Protein AF-A0A2D6CXN0-F1 (afdb_monomer_lite)

Radius of gyration: 30.14 Å; chains: 1; bounding box: 85×45×76 Å

Secondary structure (DSSP, 8-state):
----HHHHHHHHHHHHHHHHHHHHHHH-HHHHHHHHHHHHHHHHHH-S-HHHHHHHHHHHHHHHHHHHHHHHHHSTT--HHHHHHHHHHHHHHHHHHH-TTT-HHHHHHHHHHHHHHHHHHHHHHHHHHHHHH-TTSSEEHHHHHHHTT--HHHHHHHHHHHHHTTSEEEETTEEEE-HHHHHHHHHHHHHHHHHHHHHHHTS---HHHHHHHHHHHTTT--HHHHHHHHHHTTS-SB-TTSPBPTT-----------

Sequence (258 aa):
MGIPVRFFHYLLMALLTVATVISIQAVGVVLVSAMLIIPAAAAYLLTDRLPLMIALSALFGVLSGVLGAFVSFLGPSLPTGPFMVVAGATLFTAAYVFSPRYGVLVRFVRRVRKRRRVAIENILKSIYHALERAESGAARIDDIADARAETPDVVRRHLRPALRRGFVTVEGEAVRLTDTGETRAERVVRNHRLWELYLTKEAEIASDHVHEDAEEIEHVLGEDIVRQLERQLDYPDTDPHGRRIPGVQTSSAGEGSA

Structure (mmCIF, N/CA/C/O backbone):
data_AF-A0A2D6CXN0-F1
#
_entry.id   AF-A0A2D6CXN0-F1
#
loop_
_atom_site.group_PDB
_atom_site.id
_atom_site.type_symbol
_atom_site.label_atom_id
_atom_site.label_alt_id
_atom_site.label_comp_id
_atom_site.label_asym_id
_atom_site.label_entity_id
_atom_site.label_seq_id
_atom_site.pdbx_PDB_ins_code
_atom_site.Cartn_x
_atom_site.Cartn_y
_atom_site.Cartn_z
_atom_site.occupancy
_atom_site.B_iso_or_equiv
_atom_site.auth_seq_id
_atom_site.auth_comp_id
_atom_site.auth_asym_id
_atom_site.auth_atom_id
_atom_site.pdbx_PDB_model_num
ATOM 1 N N . MET A 1 1 ? -2.205 23.516 -35.110 1.00 47.25 1 MET A N 1
ATOM 2 C CA . MET A 1 1 ? -1.262 23.130 -36.182 1.00 47.25 1 MET A CA 1
ATOM 3 C C . MET A 1 1 ? -1.010 21.634 -36.084 1.00 47.25 1 MET A C 1
ATOM 5 O O . MET A 1 1 ? -0.406 21.195 -35.114 1.00 47.25 1 MET A O 1
ATOM 9 N N . GLY A 1 2 ? -1.570 20.850 -37.009 1.00 73.12 2 GLY A N 1
ATOM 10 C CA . GLY A 1 2 ? -1.426 19.394 -37.030 1.00 73.12 2 GLY A CA 1
ATOM 11 C C . GLY A 1 2 ? -0.065 19.004 -37.591 1.00 73.12 2 GLY A C 1
ATOM 12 O O . GLY A 1 2 ? 0.220 19.248 -38.758 1.00 73.12 2 GLY A O 1
ATOM 13 N N . ILE A 1 3 ? 0.789 18.433 -36.750 1.00 81.94 3 ILE A N 1
ATOM 14 C CA . ILE A 1 3 ? 2.083 17.895 -37.168 1.00 81.94 3 ILE A CA 1
ATOM 15 C C . ILE A 1 3 ? 1.808 16.670 -38.067 1.00 81.94 3 ILE A C 1
ATOM 17 O O . ILE A 1 3 ? 0.978 15.840 -37.684 1.00 81.94 3 ILE A O 1
ATOM 21 N N . PRO A 1 4 ? 2.448 16.515 -39.244 1.00 86.19 4 PRO A N 1
ATOM 22 C CA . PRO A 1 4 ? 2.216 15.378 -40.138 1.00 86.19 4 PRO A CA 1
ATOM 23 C C . PRO A 1 4 ? 2.769 14.074 -39.539 1.00 86.19 4 PRO A C 1
ATOM 25 O O . PRO A 1 4 ? 3.873 13.636 -39.856 1.00 86.19 4 PRO A O 1
ATOM 28 N N . VAL A 1 5 ? 1.985 13.432 -38.667 1.00 89.56 5 VAL A N 1
ATOM 29 C CA . VAL A 1 5 ? 2.382 12.256 -37.866 1.00 89.56 5 VAL A CA 1
ATOM 30 C C . VAL A 1 5 ? 2.955 11.127 -38.726 1.00 89.56 5 VAL A C 1
ATOM 32 O O . VAL A 1 5 ? 3.955 10.519 -38.353 1.00 89.56 5 VAL A O 1
ATOM 35 N N . ARG A 1 6 ? 2.371 10.878 -39.907 1.00 90.75 6 ARG A N 1
ATOM 36 C CA . ARG A 1 6 ? 2.839 9.831 -40.832 1.00 90.75 6 ARG A CA 1
ATOM 37 C C . ARG A 1 6 ? 4.275 10.065 -41.299 1.00 90.75 6 ARG A C 1
ATOM 39 O O . ARG A 1 6 ? 5.052 9.119 -41.345 1.00 90.75 6 ARG A O 1
ATOM 46 N N . PHE A 1 7 ? 4.637 11.312 -41.600 1.00 92.62 7 PHE A N 1
ATOM 47 C CA . PHE A 1 7 ? 5.994 11.653 -42.025 1.00 92.62 7 PHE A CA 1
ATOM 48 C C . PHE A 1 7 ? 7.003 11.386 -40.904 1.00 92.62 7 PHE A C 1
ATOM 50 O O . PHE A 1 7 ? 7.983 10.679 -41.121 1.00 92.62 7 PHE A O 1
ATOM 57 N N . PHE A 1 8 ? 6.728 11.874 -39.689 1.00 92.38 8 PHE A N 1
ATOM 58 C CA . PHE A 1 8 ? 7.611 11.653 -38.540 1.00 92.38 8 PHE A CA 1
ATOM 59 C C . PHE A 1 8 ? 7.730 10.178 -38.165 1.00 92.38 8 PHE A C 1
ATOM 61 O O . PHE A 1 8 ? 8.819 9.734 -37.822 1.00 92.38 8 PHE A O 1
ATOM 68 N N . HIS A 1 9 ? 6.648 9.406 -38.268 1.00 90.56 9 HIS A N 1
ATOM 69 C CA . HIS A 1 9 ? 6.685 7.971 -38.011 1.00 90.56 9 HIS A CA 1
ATOM 70 C C . HIS A 1 9 ? 7.666 7.253 -38.949 1.00 90.56 9 HIS A C 1
ATOM 72 O O . HIS A 1 9 ? 8.573 6.572 -38.475 1.00 90.56 9 HIS A O 1
ATOM 78 N N . TYR A 1 10 ? 7.541 7.449 -40.267 1.00 94.56 10 TYR A N 1
ATOM 79 C CA . TYR A 1 10 ? 8.449 6.813 -41.227 1.00 94.56 10 TYR A CA 1
ATOM 80 C C . TYR A 1 10 ? 9.877 7.350 -41.135 1.00 94.56 10 TYR A C 1
ATOM 82 O O . TYR A 1 10 ? 10.821 6.568 -41.223 1.00 94.56 10 TYR A O 1
ATOM 90 N N . LEU A 1 11 ? 10.046 8.655 -40.899 1.00 95.00 11 LEU A N 1
ATOM 91 C CA . LEU A 1 11 ? 11.361 9.258 -40.704 1.00 95.00 11 LEU A CA 1
ATOM 92 C C . LEU A 1 11 ? 12.076 8.652 -39.489 1.00 95.00 11 LEU A C 1
ATOM 94 O O . LEU A 1 11 ? 13.219 8.224 -39.605 1.00 95.00 11 LEU A O 1
ATOM 98 N N . LEU A 1 12 ? 11.401 8.564 -38.339 1.00 92.00 12 LEU A N 1
ATOM 99 C CA . LEU A 1 12 ? 11.969 7.977 -37.123 1.00 92.00 12 LEU A CA 1
ATOM 100 C C . LEU A 1 12 ? 12.272 6.486 -37.299 1.00 92.00 12 LEU A C 1
ATOM 102 O O . LEU A 1 12 ? 13.337 6.039 -36.883 1.00 92.00 12 LEU A O 1
ATOM 106 N N . MET A 1 13 ? 11.385 5.728 -37.952 1.00 93.88 13 MET A N 1
ATOM 107 C CA . MET A 1 13 ? 11.614 4.309 -38.247 1.00 93.88 13 MET A CA 1
ATOM 108 C C . MET A 1 13 ? 12.823 4.101 -39.166 1.00 93.88 13 MET A C 1
ATOM 110 O O . MET A 1 13 ? 13.638 3.212 -38.915 1.00 93.88 13 MET A O 1
ATOM 114 N N . ALA A 1 14 ? 12.982 4.933 -40.198 1.00 95.44 14 ALA A N 1
ATOM 115 C CA . ALA A 1 14 ? 14.133 4.876 -41.093 1.00 95.44 14 ALA A CA 1
ATOM 116 C C . ALA A 1 14 ? 15.436 5.221 -40.356 1.00 95.44 14 ALA A C 1
ATOM 118 O O . ALA A 1 14 ? 16.402 4.464 -40.441 1.00 95.44 14 ALA A O 1
ATOM 119 N N . LEU A 1 15 ? 15.444 6.311 -39.579 1.00 94.56 15 LEU A N 1
ATOM 120 C CA . LEU A 1 15 ? 16.599 6.720 -38.773 1.00 94.56 15 LEU A CA 1
ATOM 121 C C . LEU A 1 15 ? 17.001 5.634 -37.768 1.00 94.56 15 LEU A C 1
ATOM 123 O O . LEU A 1 15 ? 18.178 5.293 -37.678 1.00 94.56 15 LEU A O 1
ATOM 127 N N . LEU A 1 16 ? 16.030 5.050 -37.060 1.00 91.44 16 LEU A N 1
ATOM 128 C CA . LEU A 1 16 ? 16.259 3.956 -36.117 1.00 91.44 16 LEU A CA 1
ATOM 129 C C . LEU A 1 16 ? 16.853 2.729 -36.819 1.00 91.44 16 LEU A C 1
ATOM 131 O O . LEU A 1 16 ? 17.838 2.158 -36.355 1.00 91.44 16 LEU A O 1
ATOM 135 N N . THR A 1 17 ? 16.285 2.338 -37.959 1.00 92.44 17 THR A N 1
ATOM 136 C CA . THR A 1 17 ? 16.750 1.168 -38.714 1.00 92.44 17 THR A CA 1
ATOM 137 C C . THR A 1 17 ? 18.183 1.367 -39.204 1.00 92.44 17 THR A C 1
ATOM 139 O O . THR A 1 17 ? 19.040 0.524 -38.954 1.00 92.44 17 THR A O 1
ATOM 142 N N . VAL A 1 18 ? 18.485 2.511 -39.822 1.00 93.88 18 VAL A N 1
ATOM 143 C CA . VAL A 1 18 ? 19.845 2.827 -40.286 1.00 93.88 18 VAL A CA 1
ATOM 144 C C . VAL A 1 18 ? 20.831 2.861 -39.114 1.00 93.88 18 VAL A C 1
ATOM 146 O O . VAL A 1 18 ? 21.888 2.234 -39.187 1.00 93.88 18 VAL A O 1
ATOM 149 N N . ALA A 1 19 ? 20.473 3.516 -38.006 1.00 89.50 19 ALA A N 1
ATOM 150 C CA . ALA A 1 19 ? 21.321 3.585 -36.817 1.00 89.50 19 ALA A CA 1
ATOM 151 C C . ALA A 1 19 ? 21.613 2.197 -36.225 1.00 89.50 19 ALA A C 1
ATOM 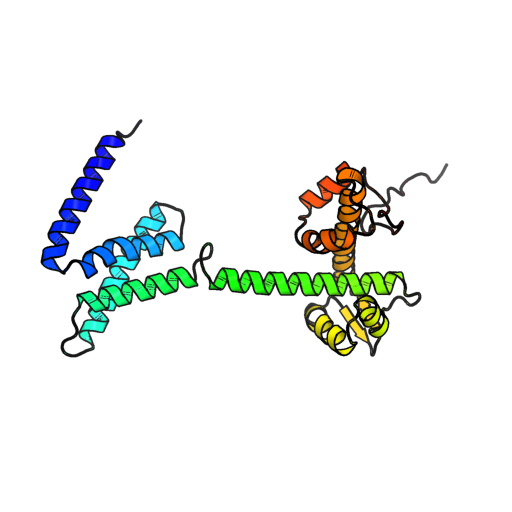153 O O . ALA A 1 19 ? 22.757 1.904 -35.874 1.00 89.50 19 ALA A O 1
ATOM 154 N N . THR A 1 20 ? 20.607 1.323 -36.138 1.00 87.75 20 THR A N 1
ATOM 155 C CA . THR A 1 20 ? 20.788 -0.039 -35.611 1.00 87.75 20 THR A CA 1
ATOM 156 C C . THR A 1 20 ? 21.679 -0.892 -36.514 1.00 87.75 20 THR A C 1
ATOM 158 O O . THR A 1 20 ? 22.616 -1.503 -36.008 1.00 87.75 20 THR A O 1
ATOM 161 N N . VAL A 1 21 ? 21.474 -0.884 -37.837 1.00 91.75 21 VAL A N 1
ATOM 162 C CA . VAL A 1 21 ? 22.287 -1.665 -38.790 1.00 91.75 21 VAL A CA 1
ATOM 163 C C . VAL A 1 21 ? 23.762 -1.259 -38.746 1.00 91.75 21 VAL A C 1
ATOM 165 O O . VAL A 1 21 ? 24.628 -2.128 -38.639 1.00 91.75 21 VAL A O 1
ATOM 168 N N . ILE A 1 22 ? 24.051 0.048 -38.763 1.00 90.50 22 ILE A N 1
ATOM 169 C CA . ILE A 1 22 ? 25.428 0.566 -38.682 1.00 90.50 22 ILE A CA 1
ATOM 170 C C . ILE A 1 22 ? 26.077 0.148 -37.354 1.00 90.50 22 ILE A C 1
ATOM 172 O O . ILE A 1 22 ? 27.224 -0.296 -37.319 1.00 90.50 22 ILE A O 1
ATOM 176 N N . SER A 1 23 ? 25.326 0.241 -36.254 1.00 86.94 23 SER A N 1
ATOM 177 C CA . SER A 1 23 ? 25.847 -0.058 -34.917 1.00 86.94 23 SER A CA 1
ATOM 178 C C . SER A 1 23 ? 26.126 -1.554 -34.711 1.00 86.94 23 SER A C 1
ATOM 180 O O . SER A 1 23 ? 27.080 -1.906 -34.014 1.00 86.94 23 SER A O 1
ATOM 182 N N . ILE A 1 24 ? 25.319 -2.445 -35.311 1.00 89.88 24 ILE A N 1
ATOM 183 C CA . ILE A 1 24 ? 25.463 -3.907 -35.170 1.00 89.88 24 ILE A CA 1
ATOM 184 C C . ILE A 1 24 ? 26.824 -4.376 -35.695 1.00 89.88 24 ILE A C 1
ATOM 186 O O . ILE A 1 24 ? 27.450 -5.224 -35.062 1.00 89.88 24 ILE A O 1
ATOM 190 N N . GLN A 1 25 ? 27.297 -3.814 -36.811 1.00 87.50 25 GLN A N 1
ATOM 191 C CA . GLN A 1 25 ? 28.600 -4.164 -37.385 1.00 87.50 25 GLN A CA 1
ATOM 192 C C . GLN A 1 25 ? 29.775 -3.620 -36.562 1.00 87.50 25 GLN A C 1
ATOM 194 O O . GLN A 1 25 ? 30.827 -4.249 -36.518 1.00 87.50 25 GLN A O 1
ATOM 199 N N . ALA A 1 26 ? 29.595 -2.472 -35.902 1.00 82.25 26 ALA A N 1
ATOM 200 C CA . ALA A 1 26 ? 30.658 -1.806 -35.155 1.00 82.25 26 ALA A CA 1
ATOM 201 C C . ALA A 1 26 ? 30.916 -2.432 -33.777 1.00 82.25 26 ALA A C 1
ATOM 203 O O . ALA A 1 26 ? 32.068 -2.603 -33.389 1.00 82.25 26 ALA A O 1
ATOM 204 N N . VAL A 1 27 ? 29.856 -2.750 -33.023 1.00 84.56 27 VAL A N 1
ATOM 205 C CA . VAL A 1 27 ? 29.993 -3.168 -31.612 1.00 84.56 27 VAL A CA 1
ATOM 206 C C . VAL A 1 27 ? 29.333 -4.512 -31.297 1.00 84.56 27 VAL A C 1
ATOM 208 O O . VAL A 1 27 ? 29.539 -5.074 -30.222 1.00 84.56 27 VAL A O 1
ATOM 211 N N . GLY A 1 28 ? 28.572 -5.068 -32.239 1.00 87.12 28 GLY A N 1
ATOM 212 C CA . GLY A 1 28 ? 27.875 -6.340 -32.085 1.00 87.12 28 GLY A CA 1
ATOM 213 C C . GLY A 1 28 ? 26.407 -6.185 -31.685 1.00 87.12 28 GLY A C 1
ATOM 214 O O . GLY A 1 28 ? 26.010 -5.272 -30.959 1.00 87.12 28 GLY A O 1
ATOM 215 N N . VAL A 1 29 ? 25.584 -7.127 -32.152 1.00 88.56 29 VAL A N 1
ATOM 216 C CA . VAL A 1 29 ? 24.116 -7.069 -32.033 1.00 88.56 29 VAL A CA 1
ATOM 217 C C . VAL A 1 29 ? 23.616 -6.978 -30.591 1.00 88.56 29 VAL A C 1
ATOM 219 O O . VAL A 1 29 ? 22.714 -6.196 -30.304 1.00 88.56 29 VAL A O 1
ATOM 222 N N . VAL A 1 30 ? 24.236 -7.719 -29.666 1.00 89.06 30 VAL A N 1
ATOM 223 C CA . VAL A 1 30 ? 23.784 -7.800 -28.268 1.00 89.06 30 VAL A CA 1
ATOM 224 C C . VAL A 1 30 ? 23.885 -6.443 -27.574 1.00 89.06 30 VAL A C 1
ATOM 226 O O . VAL A 1 30 ? 22.944 -6.036 -26.894 1.00 89.06 30 VAL A O 1
ATOM 229 N N . LEU A 1 31 ? 24.991 -5.717 -27.771 1.00 90.12 31 LEU A N 1
ATOM 230 C CA . LEU A 1 31 ? 25.165 -4.404 -27.154 1.00 90.12 31 LEU A CA 1
ATOM 231 C C . LEU A 1 31 ? 24.179 -3.386 -27.727 1.00 90.12 31 LEU A C 1
ATOM 233 O O . LEU A 1 31 ? 23.599 -2.610 -26.972 1.00 90.12 31 LEU A O 1
ATOM 237 N N . VAL A 1 32 ? 23.966 -3.403 -29.045 1.00 90.81 32 VAL A N 1
ATOM 238 C CA . VAL A 1 32 ? 23.051 -2.466 -29.709 1.00 90.81 32 VAL A CA 1
ATOM 239 C C . VAL A 1 32 ? 21.626 -2.666 -29.217 1.00 90.81 32 VAL A C 1
ATOM 241 O O . VAL A 1 32 ? 20.993 -1.707 -28.780 1.00 90.81 32 VAL A O 1
ATOM 244 N N . SER A 1 33 ? 21.130 -3.906 -29.220 1.00 89.94 33 SER A N 1
ATOM 245 C CA . SER A 1 33 ? 19.791 -4.211 -28.711 1.00 89.94 33 SER A CA 1
ATOM 246 C C . SER A 1 33 ? 19.654 -3.833 -27.233 1.00 89.94 33 SER A C 1
ATOM 248 O O . SER A 1 33 ? 18.648 -3.246 -26.842 1.00 89.94 33 SER A O 1
ATOM 250 N N . ALA A 1 34 ? 20.678 -4.091 -26.414 1.00 92.31 34 ALA A N 1
ATOM 251 C CA . ALA A 1 34 ? 20.674 -3.722 -25.003 1.00 92.31 34 ALA A CA 1
ATOM 252 C C . ALA A 1 34 ? 20.633 -2.201 -24.783 1.00 92.31 34 ALA A C 1
ATOM 254 O O . ALA A 1 34 ? 19.813 -1.722 -24.005 1.00 92.31 34 ALA A O 1
ATOM 255 N N . MET A 1 35 ? 21.472 -1.428 -25.474 1.00 90.50 35 MET A N 1
ATOM 256 C CA . MET A 1 35 ? 21.529 0.032 -25.323 1.00 90.50 35 MET A CA 1
ATOM 257 C C . MET A 1 35 ? 20.320 0.747 -25.924 1.00 90.50 35 MET A C 1
ATOM 259 O O . MET A 1 35 ? 19.965 1.832 -25.469 1.00 90.50 35 MET A O 1
ATOM 263 N N . LEU A 1 36 ? 19.645 0.124 -26.892 1.00 90.19 36 LEU A N 1
ATOM 264 C CA . LEU A 1 36 ? 18.381 0.623 -27.419 1.00 90.19 36 LEU A CA 1
ATOM 265 C C . LEU A 1 36 ? 17.222 0.409 -26.431 1.00 90.19 36 LEU A C 1
ATOM 267 O O . LEU A 1 36 ? 16.368 1.279 -26.276 1.00 90.19 36 LEU A O 1
ATOM 271 N N . ILE A 1 37 ? 17.179 -0.754 -25.774 1.00 93.19 37 ILE A N 1
ATOM 272 C CA . ILE A 1 37 ? 16.014 -1.189 -24.993 1.00 93.19 37 ILE A CA 1
ATOM 273 C C . ILE A 1 37 ? 16.151 -0.823 -23.511 1.00 93.19 37 ILE A C 1
ATOM 275 O O . ILE A 1 37 ? 15.228 -0.256 -22.928 1.00 93.19 37 ILE A O 1
ATOM 279 N N . ILE A 1 38 ? 17.283 -1.147 -22.880 1.00 94.56 38 ILE A N 1
ATOM 280 C CA . ILE A 1 38 ? 17.436 -1.131 -21.418 1.00 94.56 38 ILE A CA 1
ATOM 281 C C . ILE A 1 38 ? 17.291 0.280 -20.821 1.00 94.56 38 ILE A C 1
ATOM 283 O O . ILE A 1 38 ? 16.498 0.425 -19.888 1.00 94.56 38 ILE A O 1
ATOM 287 N N . PRO A 1 39 ? 17.974 1.334 -21.317 1.00 94.12 39 PRO A N 1
ATOM 288 C CA . PRO A 1 39 ? 17.855 2.670 -20.729 1.00 94.12 39 PRO A CA 1
ATOM 289 C C . PRO A 1 39 ? 16.444 3.251 -20.870 1.00 94.12 39 PRO A C 1
ATOM 291 O O . PRO A 1 39 ? 15.923 3.841 -19.923 1.00 94.12 39 PRO A O 1
ATOM 294 N N . ALA A 1 40 ? 15.807 3.023 -22.024 1.00 92.81 40 ALA A N 1
ATOM 295 C CA . ALA A 1 40 ? 14.437 3.447 -22.295 1.00 92.81 40 ALA A CA 1
ATOM 296 C C . ALA A 1 40 ? 13.431 2.731 -21.384 1.00 92.81 40 ALA A C 1
ATOM 298 O O . ALA A 1 40 ? 12.586 3.370 -20.754 1.00 92.81 40 ALA A O 1
ATOM 299 N N . ALA A 1 41 ? 13.561 1.409 -21.247 1.00 92.62 41 ALA A N 1
ATOM 300 C CA . ALA A 1 41 ? 12.714 0.617 -20.365 1.00 92.62 41 ALA A CA 1
ATOM 301 C C . ALA A 1 41 ? 12.928 0.980 -18.882 1.00 92.62 41 ALA A C 1
ATOM 303 O O . ALA A 1 41 ? 11.959 1.091 -18.132 1.00 92.62 41 ALA A O 1
ATOM 304 N N . ALA A 1 42 ? 14.172 1.229 -18.456 1.00 92.94 42 ALA A N 1
ATOM 305 C CA . ALA A 1 42 ? 14.488 1.665 -17.095 1.00 92.94 42 ALA A CA 1
ATOM 306 C C . ALA A 1 42 ? 13.869 3.036 -16.775 1.00 92.94 42 ALA A C 1
ATOM 308 O O . ALA A 1 42 ? 13.273 3.212 -15.712 1.00 92.94 42 ALA A O 1
ATOM 309 N N . ALA A 1 43 ? 13.956 3.997 -17.699 1.00 92.88 43 ALA A N 1
ATOM 310 C CA . ALA A 1 43 ? 13.352 5.317 -17.539 1.00 92.88 43 ALA A CA 1
ATOM 311 C C . ALA A 1 43 ? 11.819 5.257 -17.483 1.00 92.88 43 ALA A C 1
ATOM 313 O O . ALA A 1 43 ? 11.210 5.914 -16.636 1.00 92.88 43 ALA A O 1
ATOM 314 N N . TYR A 1 44 ? 11.204 4.429 -18.332 1.00 91.31 44 TYR A N 1
ATOM 315 C CA . TYR A 1 44 ? 9.757 4.211 -18.344 1.00 91.31 44 TYR A CA 1
ATOM 316 C C . TYR A 1 44 ? 9.231 3.661 -17.007 1.00 91.31 44 TYR A C 1
ATOM 318 O O . TYR A 1 44 ? 8.157 4.042 -16.547 1.00 91.31 44 TYR A O 1
ATOM 326 N N . LEU A 1 45 ? 10.007 2.816 -16.318 1.00 89.81 45 LEU A N 1
ATOM 327 C CA . LEU A 1 45 ? 9.631 2.304 -14.994 1.00 89.81 45 LEU A CA 1
ATOM 328 C C . LEU A 1 45 ? 9.594 3.394 -13.911 1.00 89.81 45 LEU A C 1
ATOM 330 O O . LEU A 1 45 ? 8.932 3.208 -12.886 1.00 89.81 45 LEU A O 1
ATOM 334 N N . LEU A 1 46 ? 10.299 4.509 -14.100 1.00 87.81 46 LEU A N 1
ATOM 335 C CA . LEU A 1 46 ? 10.439 5.572 -13.103 1.00 87.81 46 LEU A CA 1
ATOM 336 C C . LEU A 1 46 ? 9.490 6.751 -13.340 1.00 87.81 46 LEU A C 1
ATOM 338 O O . LEU A 1 46 ? 9.122 7.426 -12.378 1.00 87.81 46 LEU A O 1
ATOM 342 N N . THR A 1 47 ? 9.088 7.018 -14.585 1.00 89.50 47 THR A N 1
ATOM 343 C CA . THR A 1 47 ? 8.254 8.179 -14.912 1.00 89.50 47 THR A CA 1
ATOM 344 C C . THR A 1 47 ? 7.332 7.949 -16.104 1.00 89.50 47 THR A C 1
ATOM 346 O O . THR A 1 47 ? 7.697 7.292 -17.072 1.00 89.50 47 THR A O 1
ATOM 349 N N . ASP A 1 48 ? 6.168 8.600 -16.073 1.00 87.44 48 ASP A N 1
ATOM 350 C CA . ASP A 1 48 ? 5.229 8.665 -17.199 1.00 87.44 48 ASP A CA 1
ATOM 351 C C . ASP A 1 48 ? 5.351 9.982 -17.995 1.00 87.44 48 ASP A C 1
ATOM 353 O O . ASP A 1 48 ? 4.632 10.202 -18.969 1.00 87.44 48 ASP A O 1
ATOM 357 N N . ARG A 1 49 ? 6.234 10.907 -17.581 1.00 91.81 49 ARG A N 1
ATOM 358 C CA . ARG A 1 49 ? 6.418 12.199 -18.262 1.00 91.81 49 ARG A CA 1
ATOM 359 C C . ARG A 1 49 ? 7.461 12.077 -19.367 1.00 91.81 49 ARG A C 1
ATOM 361 O O . ARG A 1 49 ? 8.642 11.898 -19.082 1.00 91.81 49 ARG A O 1
ATOM 368 N N . LEU A 1 50 ? 7.039 12.275 -20.617 1.00 91.06 50 LEU A N 1
ATOM 369 C CA . LEU A 1 50 ? 7.873 12.091 -21.810 1.00 91.06 50 LEU A CA 1
ATOM 370 C C . LEU A 1 50 ? 9.215 12.859 -21.785 1.00 91.06 50 LEU A C 1
ATOM 372 O O . LEU A 1 50 ? 10.237 12.223 -22.038 1.00 91.06 50 LEU A O 1
ATOM 376 N N . PRO A 1 51 ? 9.287 14.156 -21.411 1.00 93.62 51 PRO A N 1
ATOM 377 C CA . PRO A 1 51 ? 10.573 14.861 -21.354 1.00 93.62 51 PRO A CA 1
ATOM 378 C C . PRO A 1 51 ? 11.532 14.264 -20.318 1.00 93.62 51 PRO A C 1
ATOM 380 O O . PRO A 1 51 ? 12.731 14.141 -20.563 1.00 93.62 51 PRO A O 1
ATOM 383 N N . LEU A 1 52 ? 10.993 13.848 -19.168 1.00 92.50 52 LEU A N 1
ATOM 384 C CA . LEU A 1 52 ? 11.780 13.265 -18.085 1.00 92.50 52 LEU A CA 1
ATOM 385 C C . LEU A 1 52 ? 12.223 11.840 -18.434 1.00 92.50 52 LEU A C 1
ATOM 387 O O . LEU A 1 52 ? 13.340 11.454 -18.112 1.00 92.50 52 LEU A O 1
ATOM 391 N N . MET A 1 53 ? 11.393 11.089 -19.160 1.00 93.88 53 MET A N 1
ATOM 392 C CA . MET A 1 53 ? 11.739 9.767 -19.675 1.00 93.88 53 MET A CA 1
ATOM 393 C C . MET A 1 53 ? 12.907 9.843 -20.663 1.00 93.88 53 MET A C 1
ATOM 395 O O . MET A 1 53 ? 13.843 9.057 -20.542 1.00 93.88 53 MET A O 1
ATOM 399 N N . ILE A 1 54 ? 12.901 10.803 -21.596 1.00 94.00 54 ILE A N 1
ATOM 400 C CA . ILE A 1 54 ? 14.011 11.007 -22.543 1.00 94.00 54 ILE A CA 1
ATOM 401 C C . ILE A 1 54 ? 15.303 11.344 -21.789 1.00 94.00 54 ILE A C 1
ATOM 403 O O . ILE A 1 54 ? 16.332 10.712 -22.025 1.00 94.00 54 ILE A O 1
ATOM 407 N N . ALA A 1 55 ? 15.240 12.287 -20.842 1.00 96.06 55 ALA A N 1
ATOM 408 C CA . ALA A 1 55 ? 16.399 12.688 -20.047 1.00 96.06 55 ALA A CA 1
ATOM 409 C C . ALA A 1 55 ? 16.964 11.527 -19.208 1.00 96.06 55 ALA A C 1
ATOM 411 O O . ALA A 1 55 ? 18.171 11.289 -19.221 1.00 96.06 55 ALA A O 1
ATOM 412 N N . LEU A 1 56 ? 16.101 10.763 -18.526 1.00 94.19 56 LEU A N 1
ATOM 413 C CA . LEU A 1 56 ? 16.514 9.587 -17.754 1.00 94.19 56 LEU A CA 1
ATOM 414 C C . LEU A 1 56 ? 17.065 8.470 -18.646 1.00 94.19 56 LEU A C 1
ATOM 416 O O . LEU A 1 56 ? 18.039 7.830 -18.267 1.00 94.19 56 LEU A O 1
ATOM 420 N N . SER A 1 57 ? 16.487 8.251 -19.830 1.00 94.75 57 SER A N 1
ATOM 421 C CA . SER A 1 57 ? 16.975 7.238 -20.778 1.00 94.75 57 SER A CA 1
ATOM 422 C C . SER A 1 57 ? 18.385 7.574 -21.253 1.00 94.75 57 SER A C 1
ATOM 424 O O . SER A 1 57 ? 19.262 6.714 -21.242 1.00 94.75 57 SER A O 1
ATOM 426 N N . ALA A 1 58 ? 18.624 8.838 -21.614 1.00 95.25 58 ALA A N 1
ATOM 427 C CA . ALA A 1 58 ? 19.951 9.314 -21.988 1.00 95.25 58 ALA A CA 1
ATOM 428 C C . ALA A 1 58 ? 20.939 9.171 -20.820 1.00 95.25 58 ALA A C 1
ATOM 430 O O . ALA A 1 58 ? 22.033 8.637 -21.000 1.00 95.25 58 ALA A O 1
ATOM 431 N N . LEU A 1 59 ? 20.529 9.569 -19.610 1.00 95.81 59 LEU A N 1
ATOM 432 C CA . LEU A 1 59 ? 21.350 9.447 -18.407 1.00 95.81 59 LEU A CA 1
ATOM 433 C C . LEU A 1 59 ? 21.722 7.989 -18.112 1.00 95.81 59 LEU A C 1
ATOM 435 O O . LEU A 1 59 ? 22.894 7.704 -17.897 1.00 95.81 59 LEU A O 1
ATOM 439 N N . PHE A 1 60 ? 20.766 7.057 -18.128 1.00 95.31 60 PHE A N 1
ATOM 440 C CA . PHE A 1 60 ? 21.044 5.638 -17.894 1.00 95.31 60 PHE A CA 1
ATOM 441 C C . PHE A 1 60 ? 21.889 5.012 -19.002 1.00 95.31 60 PHE A C 1
ATOM 443 O O . PHE A 1 60 ? 22.737 4.170 -18.708 1.00 95.31 60 PHE A O 1
ATOM 450 N N . GLY A 1 61 ? 21.714 5.439 -20.255 1.00 94.50 61 GLY A N 1
ATOM 451 C CA . GLY A 1 61 ? 22.573 5.027 -21.365 1.00 94.50 61 GLY A CA 1
ATOM 452 C C . GLY A 1 61 ? 24.026 5.437 -21.123 1.00 94.50 61 GLY A C 1
ATOM 453 O O . GLY A 1 61 ? 24.920 4.596 -21.147 1.00 94.50 61 GLY A O 1
ATOM 454 N N . VAL A 1 62 ? 24.255 6.707 -20.777 1.00 95.75 62 VAL A N 1
ATOM 455 C CA . VAL A 1 62 ? 25.595 7.210 -20.435 1.00 95.75 62 VAL A CA 1
ATOM 456 C C . VAL A 1 62 ? 26.152 6.495 -19.204 1.00 95.75 62 VAL A C 1
ATOM 458 O O . VAL A 1 62 ? 27.285 6.023 -19.232 1.00 95.75 62 VAL A O 1
ATOM 461 N N . LEU A 1 63 ? 25.361 6.361 -18.138 1.00 95.50 63 LEU A N 1
ATOM 462 C CA . LEU A 1 63 ? 25.806 5.760 -16.881 1.00 95.50 63 LEU A CA 1
ATOM 463 C C . LEU A 1 63 ? 26.177 4.282 -17.057 1.00 95.50 63 LEU A C 1
ATOM 465 O O . LEU A 1 63 ? 27.234 3.864 -16.596 1.00 95.50 63 LEU A O 1
ATOM 469 N N . SER A 1 64 ? 25.348 3.500 -17.754 1.00 93.50 64 SER A N 1
ATOM 470 C CA . SER A 1 64 ? 25.640 2.091 -18.057 1.00 93.50 64 SER A CA 1
ATOM 471 C C . SER A 1 64 ? 26.884 1.937 -18.928 1.00 93.50 64 SER A C 1
ATOM 473 O O . SER A 1 64 ? 27.703 1.056 -18.668 1.00 93.50 64 SER A O 1
ATOM 475 N N . GLY A 1 65 ? 27.072 2.826 -19.907 1.00 92.00 65 GLY A N 1
ATOM 476 C CA . GLY A 1 65 ? 28.253 2.818 -20.756 1.00 92.00 65 GLY A CA 1
ATOM 477 C C . GLY A 1 65 ? 29.536 3.156 -20.001 1.00 92.00 65 GLY A C 1
ATOM 478 O O . GLY A 1 65 ? 30.516 2.421 -20.103 1.00 92.00 65 GLY A O 1
ATOM 479 N N . VAL A 1 66 ? 29.515 4.219 -19.193 1.00 94.50 66 VAL A N 1
ATOM 480 C CA . VAL A 1 66 ? 30.657 4.642 -18.369 1.00 94.50 66 VAL A CA 1
ATOM 481 C C . VAL A 1 66 ? 30.994 3.584 -17.321 1.00 94.50 66 VAL A C 1
ATOM 483 O O . VAL A 1 66 ? 32.155 3.204 -17.202 1.00 94.50 66 VAL A O 1
ATOM 486 N N . LEU A 1 67 ? 30.000 3.062 -16.595 1.00 93.00 67 LEU A N 1
ATOM 487 C CA . LEU A 1 67 ? 30.216 2.016 -15.591 1.00 93.00 67 LEU A CA 1
ATOM 488 C C . LEU A 1 67 ? 30.738 0.724 -16.223 1.00 93.00 67 LEU A C 1
ATOM 490 O O . LEU A 1 67 ? 31.682 0.135 -15.705 1.00 93.00 67 LEU A O 1
ATOM 494 N N . GLY A 1 68 ? 30.168 0.296 -17.352 1.00 91.19 68 GLY A N 1
ATOM 495 C CA . GLY A 1 68 ? 30.620 -0.897 -18.064 1.00 91.19 68 GLY A CA 1
ATOM 496 C C . GLY A 1 68 ? 32.050 -0.770 -18.585 1.00 91.19 68 GLY A C 1
ATOM 497 O O . GLY A 1 68 ? 32.855 -1.680 -18.394 1.00 91.19 68 GLY A O 1
ATOM 498 N N . ALA A 1 69 ? 32.393 0.376 -19.181 1.00 90.56 69 ALA A N 1
ATOM 499 C CA . ALA A 1 69 ? 33.749 0.658 -19.645 1.00 90.56 69 ALA A CA 1
ATOM 500 C C . ALA A 1 69 ? 34.749 0.747 -18.482 1.00 90.56 69 ALA A C 1
ATOM 502 O O . ALA A 1 69 ? 35.845 0.197 -18.570 1.00 90.56 69 ALA A O 1
ATOM 503 N N . PHE A 1 70 ? 34.356 1.379 -17.373 1.00 91.75 70 PHE A N 1
ATOM 504 C CA . PHE A 1 70 ? 35.180 1.466 -16.170 1.00 91.75 70 PHE A CA 1
ATOM 505 C C . PHE A 1 70 ? 35.466 0.080 -15.584 1.00 91.75 70 PHE A C 1
ATOM 507 O O . PHE A 1 70 ? 36.620 -0.252 -15.339 1.00 91.75 70 PHE A O 1
ATOM 514 N N . VAL A 1 71 ? 34.448 -0.774 -15.432 1.00 89.31 71 VAL A N 1
ATOM 515 C CA . VAL A 1 71 ? 34.633 -2.159 -14.958 1.00 89.31 71 VAL A CA 1
ATOM 516 C C . VAL A 1 71 ? 35.521 -2.957 -15.915 1.00 89.31 71 VAL A C 1
ATOM 518 O O . VAL A 1 71 ? 36.389 -3.704 -15.468 1.00 89.31 71 VAL A O 1
ATOM 521 N N . SER A 1 72 ? 35.358 -2.759 -17.224 1.00 90.38 72 SER A N 1
ATOM 522 C CA . SER A 1 72 ? 36.200 -3.398 -18.236 1.00 90.38 72 SER A CA 1
ATOM 523 C C . SER A 1 72 ? 37.673 -2.991 -18.132 1.00 90.38 72 SER A C 1
ATOM 525 O O . SER A 1 72 ? 38.537 -3.793 -18.468 1.00 90.38 72 SER A O 1
ATOM 527 N N . PHE A 1 73 ? 37.968 -1.774 -17.666 1.00 89.38 73 PHE A N 1
ATOM 528 C CA . PHE A 1 73 ? 39.336 -1.292 -17.454 1.00 89.38 73 PHE A CA 1
ATOM 529 C C . PHE A 1 73 ? 40.011 -1.927 -16.226 1.00 89.38 73 PHE A C 1
ATOM 531 O O . PHE A 1 73 ? 41.233 -2.035 -16.186 1.00 89.38 73 PHE A O 1
ATOM 538 N N . LEU A 1 74 ? 39.237 -2.373 -15.229 1.00 86.94 74 LEU A N 1
ATOM 539 C CA . LEU A 1 74 ? 39.776 -2.945 -13.988 1.00 86.94 74 LEU A CA 1
ATOM 540 C C . LEU A 1 74 ? 40.299 -4.383 -14.141 1.00 86.94 74 LEU A C 1
ATOM 542 O O . LEU A 1 74 ? 41.086 -4.828 -13.307 1.00 86.94 74 LEU A O 1
ATOM 546 N N . GLY A 1 75 ? 39.854 -5.125 -15.157 1.00 81.00 75 GLY A N 1
ATOM 547 C CA . GLY A 1 75 ? 40.243 -6.521 -15.358 1.00 81.00 75 GLY A CA 1
ATOM 548 C C . GLY A 1 75 ? 41.123 -6.723 -16.596 1.00 81.00 75 GLY A C 1
ATOM 549 O O . GLY A 1 75 ? 40.882 -6.097 -17.629 1.00 81.00 75 GLY A O 1
ATOM 550 N N . PRO A 1 76 ? 42.116 -7.628 -16.552 1.00 79.62 76 PRO A N 1
ATOM 551 C CA . PRO A 1 76 ? 42.898 -7.963 -17.734 1.00 79.62 76 PRO A CA 1
ATOM 552 C C . PRO A 1 76 ? 42.002 -8.628 -18.790 1.00 79.62 76 PRO A C 1
ATOM 554 O O . PRO A 1 76 ? 41.328 -9.619 -18.511 1.00 79.62 76 PRO A O 1
ATOM 557 N N . SER A 1 77 ? 42.021 -8.107 -20.022 1.00 78.56 77 SER A N 1
ATOM 558 C CA . SER A 1 77 ? 41.355 -8.676 -21.215 1.00 78.56 77 SER A CA 1
ATOM 559 C C . SER A 1 77 ? 39.819 -8.797 -21.170 1.00 78.56 77 SER A C 1
ATOM 561 O O . SER A 1 77 ? 39.238 -9.637 -21.857 1.00 78.56 77 SER A O 1
ATOM 563 N N . LEU A 1 78 ? 39.135 -7.948 -20.401 1.00 84.81 78 LEU A N 1
ATOM 564 C CA . LEU A 1 78 ? 37.670 -7.940 -20.350 1.00 84.81 78 LEU A CA 1
ATOM 565 C C . LEU A 1 78 ? 37.046 -7.267 -21.598 1.00 84.81 78 LEU A C 1
ATOM 567 O O . LEU A 1 78 ? 37.438 -6.149 -21.935 1.00 84.81 78 LEU A O 1
ATOM 571 N N . PRO A 1 79 ? 36.064 -7.893 -22.284 1.00 87.88 79 PRO A N 1
ATOM 572 C CA . PRO A 1 79 ? 35.375 -7.274 -23.421 1.00 87.88 79 PRO A CA 1
ATOM 573 C C . PRO A 1 79 ? 34.401 -6.168 -22.983 1.00 87.88 79 PRO A C 1
ATOM 575 O O . PRO A 1 79 ? 33.422 -6.443 -22.295 1.00 87.88 79 PRO A O 1
ATOM 578 N N . THR A 1 80 ? 34.594 -4.932 -23.443 1.00 87.88 80 THR A N 1
ATOM 579 C CA . THR A 1 80 ? 33.813 -3.752 -23.011 1.00 87.88 80 THR A CA 1
ATOM 580 C C . THR A 1 80 ? 32.302 -3.879 -23.236 1.00 87.88 80 THR A C 1
ATOM 582 O O . THR A 1 80 ? 31.517 -3.554 -22.344 1.00 87.88 80 THR A O 1
ATOM 585 N N . GLY A 1 81 ? 31.876 -4.390 -24.397 1.00 88.44 81 GLY A N 1
ATOM 586 C CA . GLY A 1 81 ? 30.459 -4.506 -24.769 1.00 88.44 81 GLY A CA 1
ATOM 587 C C . GLY A 1 81 ? 29.615 -5.295 -23.753 1.00 88.44 81 GLY A C 1
ATOM 588 O O . GLY A 1 81 ? 28.684 -4.731 -23.178 1.00 88.44 81 GLY A O 1
ATOM 589 N N . PRO A 1 82 ? 29.929 -6.571 -23.465 1.00 90.06 82 PRO A N 1
ATOM 590 C CA . PRO A 1 82 ? 29.233 -7.353 -22.441 1.00 90.06 82 PRO A CA 1
ATOM 591 C C . PRO A 1 82 ? 29.140 -6.671 -21.067 1.00 90.06 82 PRO A C 1
ATOM 593 O O . PRO A 1 82 ? 28.080 -6.713 -20.444 1.00 90.06 82 PRO A O 1
ATOM 596 N N . PHE A 1 83 ? 30.192 -5.986 -20.605 1.00 91.44 83 PHE A N 1
ATOM 597 C CA . PHE A 1 83 ? 30.156 -5.278 -19.318 1.00 91.44 83 PHE A CA 1
ATOM 598 C C . PHE A 1 83 ? 29.231 -4.058 -19.330 1.00 91.44 83 PHE A C 1
ATOM 600 O O . PHE A 1 83 ? 28.552 -3.813 -18.333 1.00 91.44 83 PHE A O 1
ATOM 607 N N . MET A 1 84 ? 29.126 -3.334 -20.450 1.00 92.25 84 MET A N 1
ATOM 608 C CA . MET A 1 84 ? 28.120 -2.272 -20.612 1.00 92.25 84 MET A CA 1
ATOM 609 C C . MET A 1 84 ? 26.696 -2.832 -20.532 1.00 92.25 84 MET A C 1
ATOM 611 O O . MET A 1 84 ? 25.835 -2.232 -19.888 1.00 92.25 84 MET A O 1
ATOM 615 N N . VAL A 1 85 ? 26.445 -4.008 -21.118 1.00 93.81 85 VAL A N 1
ATOM 616 C CA . VAL A 1 85 ? 25.136 -4.677 -21.026 1.00 93.81 85 VAL A CA 1
ATOM 617 C C . VAL A 1 85 ? 24.826 -5.091 -19.591 1.00 93.81 85 VAL A C 1
ATOM 619 O O . VAL A 1 85 ? 23.726 -4.827 -19.113 1.00 93.81 85 VAL A O 1
ATOM 622 N N . VAL A 1 86 ? 25.786 -5.688 -18.880 1.00 94.19 86 VAL A N 1
ATOM 623 C CA . VAL A 1 86 ? 25.610 -6.078 -17.472 1.00 94.19 86 VAL A CA 1
ATOM 624 C C . VAL A 1 86 ? 25.374 -4.851 -16.590 1.00 94.19 86 VAL A C 1
ATOM 626 O O . VAL A 1 86 ? 24.455 -4.868 -15.776 1.00 94.19 86 VAL A O 1
ATOM 629 N N . ALA A 1 87 ? 26.126 -3.764 -16.782 1.00 94.00 87 ALA A N 1
ATOM 630 C CA . ALA A 1 87 ? 25.907 -2.504 -16.071 1.00 94.00 87 ALA A CA 1
ATOM 631 C C . ALA A 1 87 ? 24.519 -1.905 -16.369 1.00 94.00 87 ALA A C 1
ATOM 633 O O . ALA A 1 87 ? 23.829 -1.435 -15.469 1.00 94.00 87 ALA A O 1
ATOM 634 N N . GLY A 1 88 ? 24.061 -1.963 -17.621 1.00 93.81 88 GLY A N 1
ATOM 635 C CA . GLY A 1 88 ? 22.698 -1.575 -17.978 1.00 93.81 88 GLY A CA 1
ATOM 636 C C . GLY A 1 88 ? 21.649 -2.456 -17.296 1.00 93.81 88 GLY A C 1
ATOM 637 O O . GLY A 1 88 ? 20.688 -1.946 -16.723 1.00 93.81 88 GLY A O 1
ATOM 638 N N . ALA A 1 89 ? 21.836 -3.775 -17.319 1.00 94.06 89 ALA A N 1
ATOM 639 C CA . ALA A 1 89 ? 20.914 -4.738 -16.726 1.00 94.06 89 ALA A CA 1
ATOM 640 C C . ALA A 1 89 ? 20.823 -4.594 -15.200 1.00 94.06 89 ALA A C 1
ATOM 642 O O . ALA A 1 89 ? 19.730 -4.712 -14.640 1.00 94.06 89 ALA A O 1
ATOM 643 N N . THR A 1 90 ? 21.929 -4.293 -14.515 1.00 94.31 90 THR A N 1
ATOM 644 C CA . THR A 1 90 ? 21.919 -4.024 -13.069 1.00 94.31 90 THR A CA 1
ATOM 645 C C . THR A 1 90 ? 21.184 -2.727 -12.751 1.00 94.31 90 THR A C 1
ATOM 647 O O . THR A 1 90 ? 20.339 -2.725 -11.856 1.00 94.31 90 THR A O 1
ATOM 650 N N . LEU A 1 91 ? 21.406 -1.655 -13.521 1.00 93.69 91 LEU A N 1
ATOM 651 C CA . LEU A 1 91 ? 20.654 -0.403 -13.382 1.00 93.69 91 LEU A CA 1
ATOM 652 C C . LEU A 1 91 ? 19.160 -0.595 -13.649 1.00 93.69 91 LEU A C 1
ATOM 654 O O . LEU A 1 91 ? 18.335 -0.103 -12.883 1.00 93.69 91 LEU A O 1
ATOM 658 N N . PHE A 1 92 ? 18.800 -1.345 -14.691 1.00 93.50 92 PHE A N 1
ATOM 659 C CA . PHE A 1 92 ? 17.410 -1.686 -14.982 1.00 93.50 92 PHE A CA 1
ATOM 660 C C . PHE A 1 92 ? 16.784 -2.509 -13.862 1.00 93.50 92 PHE A C 1
ATOM 662 O O . PHE A 1 92 ? 15.674 -2.213 -13.435 1.00 93.50 92 PHE A O 1
ATOM 669 N N . THR A 1 93 ? 17.499 -3.507 -13.342 1.00 92.38 93 THR A N 1
ATOM 670 C CA . THR A 1 93 ? 17.014 -4.327 -12.227 1.00 92.38 93 THR A CA 1
ATOM 671 C C . THR A 1 93 ? 16.807 -3.474 -10.979 1.00 92.38 93 THR A C 1
ATOM 673 O O . THR A 1 93 ? 15.777 -3.595 -10.320 1.00 92.38 93 THR A O 1
ATOM 676 N N . ALA A 1 94 ? 17.725 -2.553 -10.679 1.00 90.81 94 ALA A N 1
ATOM 677 C CA . ALA A 1 94 ? 17.554 -1.596 -9.592 1.00 90.81 94 ALA A CA 1
ATOM 678 C C . ALA A 1 94 ? 16.328 -0.696 -9.830 1.00 90.81 94 ALA A C 1
ATOM 680 O O . ALA A 1 94 ? 15.458 -0.607 -8.963 1.00 90.81 94 ALA A O 1
ATOM 681 N N . ALA A 1 95 ? 16.196 -0.094 -11.016 1.00 90.12 95 ALA A N 1
ATOM 682 C CA . ALA A 1 95 ? 15.036 0.719 -11.384 1.00 90.12 95 ALA A CA 1
ATOM 683 C C . ALA A 1 95 ? 13.720 -0.072 -11.276 1.00 90.12 95 ALA A C 1
ATOM 685 O O . ALA A 1 95 ? 12.728 0.443 -10.763 1.00 90.12 95 ALA A O 1
ATOM 686 N N . TYR A 1 96 ? 13.721 -1.345 -11.677 1.00 89.38 96 TYR A N 1
ATOM 687 C CA . TYR A 1 96 ? 12.591 -2.256 -11.536 1.00 89.38 96 TYR A CA 1
ATOM 688 C C . TYR A 1 96 ? 12.256 -2.532 -10.070 1.00 89.38 96 TYR A C 1
ATOM 690 O O . TYR A 1 96 ? 11.095 -2.437 -9.687 1.00 89.38 96 TYR A O 1
ATOM 698 N N . VAL A 1 97 ? 13.241 -2.811 -9.215 1.00 88.44 97 VAL A N 1
ATOM 699 C CA . VAL A 1 97 ? 13.011 -3.076 -7.785 1.00 88.44 97 VAL A CA 1
ATOM 700 C C . VAL A 1 97 ? 12.472 -1.838 -7.059 1.00 88.44 97 VAL A C 1
ATOM 702 O O . VAL A 1 97 ? 11.530 -1.960 -6.269 1.00 88.44 97 VAL A O 1
ATOM 705 N N . PHE A 1 98 ? 13.026 -0.656 -7.344 1.00 85.19 98 PHE A N 1
ATOM 706 C CA . PHE A 1 98 ? 12.689 0.598 -6.662 1.00 85.19 98 PHE A CA 1
ATOM 707 C C . PHE A 1 98 ? 11.536 1.385 -7.307 1.00 85.19 98 PHE A C 1
ATOM 709 O O . PHE A 1 98 ? 11.080 2.369 -6.721 1.00 85.19 98 PHE A O 1
ATOM 716 N N . SER A 1 99 ? 11.023 0.965 -8.469 1.00 85.06 99 SER A N 1
ATOM 717 C CA . SER A 1 99 ? 9.941 1.674 -9.162 1.00 85.06 99 SER A CA 1
ATOM 718 C C . SER A 1 99 ? 8.688 1.827 -8.273 1.00 85.06 99 SER A C 1
ATOM 720 O O . SER A 1 99 ? 8.145 0.834 -7.778 1.00 85.06 99 SER A O 1
ATOM 722 N N . PRO A 1 100 ? 8.148 3.049 -8.097 1.00 70.50 100 PRO A N 1
ATOM 723 C CA . PRO A 1 100 ? 6.994 3.305 -7.231 1.00 70.50 100 PRO A CA 1
ATOM 724 C C . PRO A 1 100 ? 5.663 2.746 -7.760 1.00 70.50 100 PRO A C 1
ATOM 726 O O . PRO A 1 100 ? 4.731 2.534 -6.973 1.00 70.50 100 PRO A O 1
ATOM 729 N N . ARG A 1 101 ? 5.550 2.520 -9.076 1.00 68.44 101 ARG A N 1
ATOM 730 C CA . ARG A 1 101 ? 4.334 1.998 -9.726 1.00 68.44 101 ARG A CA 1
ATOM 731 C C . ARG A 1 101 ? 4.439 0.507 -10.047 1.00 68.44 101 ARG A C 1
ATOM 733 O O . ARG A 1 101 ? 3.495 -0.241 -9.791 1.00 68.44 101 ARG A O 1
ATOM 740 N N . TYR A 1 102 ? 5.595 0.061 -10.534 1.00 69.81 102 TYR A N 1
ATOM 741 C CA . TYR A 1 102 ? 5.789 -1.312 -11.010 1.00 69.81 102 TYR A CA 1
ATOM 742 C C . TYR A 1 102 ? 6.663 -2.168 -10.089 1.00 69.81 102 TYR A C 1
ATOM 744 O O . TYR A 1 102 ? 6.699 -3.386 -10.256 1.00 69.81 102 TYR A O 1
ATOM 752 N N . GLY A 1 103 ? 7.324 -1.563 -9.099 1.00 75.44 103 GLY A N 1
ATOM 753 C CA . GLY A 1 103 ? 8.365 -2.234 -8.338 1.00 75.44 103 GLY A CA 1
ATOM 754 C C . GLY A 1 103 ? 7.872 -3.267 -7.338 1.00 75.44 103 GLY A C 1
ATOM 755 O O . GLY A 1 103 ? 6.916 -3.064 -6.580 1.00 75.44 103 GLY A O 1
ATOM 756 N N . VAL A 1 104 ? 8.579 -4.396 -7.323 1.00 79.62 104 VAL A N 1
ATOM 757 C CA . VAL A 1 104 ? 8.295 -5.552 -6.464 1.00 79.62 104 VAL A CA 1
ATOM 758 C C . VAL A 1 104 ? 8.421 -5.179 -4.990 1.00 79.62 104 VAL A C 1
ATOM 760 O O . VAL A 1 104 ? 7.558 -5.548 -4.192 1.00 79.62 104 VAL A O 1
ATOM 763 N N . LEU A 1 105 ? 9.434 -4.382 -4.626 1.00 83.00 105 LEU A N 1
ATOM 764 C CA . LEU A 1 105 ? 9.647 -3.954 -3.244 1.00 83.00 105 LEU A CA 1
ATOM 765 C C . LEU A 1 105 ? 8.490 -3.088 -2.746 1.00 83.00 105 LEU A C 1
ATOM 767 O O . LEU A 1 105 ? 7.964 -3.305 -1.657 1.00 83.00 105 LEU A O 1
ATOM 771 N N . VAL A 1 106 ? 8.047 -2.132 -3.563 1.00 82.19 106 VAL A N 1
ATOM 772 C CA . VAL A 1 106 ? 6.945 -1.234 -3.204 1.00 82.19 106 VAL A CA 1
ATOM 773 C C . VAL A 1 106 ? 5.644 -2.020 -3.048 1.00 82.19 106 VAL A C 1
ATOM 775 O O . VAL A 1 106 ? 4.918 -1.808 -2.075 1.00 82.19 106 VAL A O 1
ATOM 778 N N . ARG A 1 107 ? 5.372 -2.986 -3.935 1.00 81.50 107 ARG A N 1
ATOM 779 C CA . ARG A 1 107 ? 4.227 -3.905 -3.803 1.00 81.50 107 ARG A CA 1
ATOM 780 C C . ARG A 1 107 ? 4.315 -4.747 -2.531 1.00 81.50 107 ARG A C 1
ATOM 782 O O . ARG A 1 107 ? 3.328 -4.845 -1.802 1.00 81.50 107 ARG A O 1
ATOM 789 N N . PHE A 1 108 ? 5.487 -5.299 -2.224 1.00 83.38 108 PHE A N 1
ATOM 790 C CA . PHE A 1 108 ? 5.710 -6.093 -1.017 1.00 83.38 108 PHE A CA 1
ATOM 791 C C . PHE A 1 108 ? 5.491 -5.267 0.258 1.00 83.38 108 PHE A C 1
ATOM 793 O O . PHE A 1 108 ? 4.714 -5.658 1.131 1.00 83.38 108 PHE A O 1
ATOM 800 N N . VAL A 1 109 ? 6.091 -4.076 0.340 1.00 85.88 109 VAL A N 1
ATOM 801 C CA . VAL A 1 109 ? 5.930 -3.164 1.481 1.00 85.88 109 VAL A CA 1
ATOM 802 C C . VAL A 1 109 ? 4.471 -2.732 1.636 1.00 85.88 109 VAL A C 1
ATOM 804 O O . VAL A 1 109 ? 3.945 -2.759 2.751 1.00 85.88 109 VAL A O 1
ATOM 807 N N . ARG A 1 110 ? 3.779 -2.386 0.540 1.00 85.38 110 ARG A N 1
ATOM 808 C CA . ARG A 1 110 ? 2.341 -2.061 0.569 1.00 85.38 110 ARG A CA 1
ATOM 809 C C . ARG A 1 110 ? 1.508 -3.242 1.074 1.00 85.38 110 ARG A C 1
ATOM 811 O O . ARG A 1 110 ? 0.636 -3.034 1.915 1.00 85.38 110 ARG A O 1
ATOM 818 N N . ARG A 1 111 ? 1.814 -4.475 0.652 1.00 87.12 111 ARG A N 1
ATOM 819 C CA . ARG A 1 111 ? 1.128 -5.696 1.114 1.00 87.12 111 ARG A CA 1
ATOM 820 C C . ARG A 1 111 ? 1.313 -5.921 2.613 1.00 87.12 111 ARG A C 1
ATOM 822 O O . ARG A 1 111 ? 0.332 -6.154 3.315 1.00 87.12 111 ARG A O 1
ATOM 829 N N . VAL A 1 112 ? 2.542 -5.806 3.120 1.00 88.12 112 VAL A N 1
ATOM 830 C CA . VAL A 1 112 ? 2.830 -5.956 4.558 1.00 88.12 112 VAL A CA 1
ATOM 831 C C . VAL A 1 112 ? 2.141 -4.858 5.372 1.00 88.12 112 VAL A C 1
ATOM 833 O O . VAL A 1 112 ? 1.549 -5.144 6.412 1.00 88.12 112 VAL A O 1
ATOM 836 N N . ARG A 1 113 ? 2.162 -3.607 4.894 1.00 88.88 113 ARG A N 1
ATOM 837 C CA . ARG A 1 113 ? 1.464 -2.489 5.548 1.00 88.88 113 ARG A CA 1
ATOM 838 C C . ARG A 1 113 ? -0.053 -2.695 5.572 1.00 88.88 113 ARG A C 1
ATOM 840 O O . ARG A 1 113 ? -0.639 -2.506 6.635 1.00 88.88 113 ARG A O 1
ATOM 847 N N . LYS A 1 114 ? -0.666 -3.138 4.463 1.00 88.56 114 LYS A N 1
ATOM 848 C CA . LYS A 1 114 ? -2.104 -3.461 4.393 1.00 88.56 114 LYS A CA 1
ATOM 849 C C . LYS A 1 114 ? -2.460 -4.567 5.387 1.00 88.56 114 LYS A C 1
ATOM 851 O O . LYS A 1 114 ? -3.337 -4.362 6.215 1.00 88.56 114 LYS A O 1
ATOM 856 N N . ARG A 1 115 ? -1.712 -5.678 5.396 1.00 89.62 115 ARG A N 1
ATOM 857 C CA . ARG A 1 115 ? -1.922 -6.789 6.346 1.00 89.62 115 ARG A CA 1
ATOM 858 C C . ARG A 1 115 ? -1.849 -6.340 7.804 1.00 89.62 115 ARG A C 1
ATOM 860 O O . ARG A 1 115 ? -2.700 -6.709 8.597 1.00 89.62 115 ARG A O 1
ATOM 867 N N . ARG A 1 116 ? -0.866 -5.503 8.157 1.00 90.06 116 ARG A N 1
ATOM 868 C CA . ARG A 1 116 ? -0.753 -4.949 9.518 1.00 90.06 116 ARG A CA 1
ATOM 869 C C . ARG A 1 116 ? -1.888 -3.992 9.879 1.00 90.06 116 ARG A C 1
ATOM 871 O O . ARG A 1 116 ? -2.185 -3.863 11.057 1.00 90.06 116 ARG A O 1
ATOM 878 N N . ARG A 1 117 ? -2.449 -3.261 8.911 1.00 91.25 117 ARG A N 1
ATOM 879 C CA . ARG A 1 117 ? -3.601 -2.380 9.145 1.00 91.25 117 ARG A CA 1
ATOM 880 C C . ARG A 1 117 ? -4.844 -3.219 9.444 1.00 91.25 117 ARG A C 1
ATOM 882 O O . ARG A 1 117 ? -5.399 -3.039 10.517 1.00 91.25 117 ARG A O 1
ATOM 889 N N . VAL A 1 118 ? -5.156 -4.181 8.574 1.00 91.56 118 VAL A N 1
ATOM 890 C CA . VAL A 1 118 ? -6.294 -5.104 8.735 1.00 91.56 118 VAL A CA 1
ATOM 891 C C . VAL A 1 118 ? -6.192 -5.885 10.045 1.00 91.56 118 VAL A C 1
ATOM 893 O O . VAL A 1 118 ? -7.137 -5.909 10.813 1.00 91.56 118 VAL A O 1
ATOM 896 N N . ALA A 1 119 ? -5.016 -6.427 10.383 1.00 91.81 119 ALA A N 1
ATOM 897 C CA . ALA A 1 119 ? -4.837 -7.149 11.647 1.00 91.81 119 ALA A CA 1
ATOM 898 C C . ALA A 1 119 ? -5.142 -6.286 12.888 1.00 91.81 119 ALA A C 1
ATOM 900 O O . ALA A 1 119 ? -5.649 -6.797 13.881 1.00 91.81 119 ALA A O 1
ATOM 901 N N . ILE A 1 120 ? -4.837 -4.982 12.837 1.00 94.00 120 ILE A N 1
ATOM 902 C CA . ILE A 1 120 ? -5.189 -4.060 13.922 1.00 94.00 120 ILE A CA 1
ATOM 903 C C . ILE A 1 120 ? -6.680 -3.728 13.907 1.00 94.00 120 ILE A C 1
ATOM 905 O O . ILE A 1 120 ? -7.291 -3.658 14.963 1.00 94.00 120 ILE A O 1
ATOM 909 N N . GLU A 1 121 ? -7.274 -3.513 12.739 1.00 94.25 121 GLU A N 1
ATOM 910 C CA . GLU A 1 121 ? -8.712 -3.252 12.639 1.00 94.25 121 GLU A CA 1
ATOM 911 C C . GLU A 1 121 ? -9.527 -4.452 13.157 1.00 94.25 121 GLU A C 1
ATOM 913 O O . GLU A 1 121 ? -10.423 -4.253 13.971 1.00 94.25 121 GLU A O 1
ATOM 918 N N . ASN A 1 122 ? -9.132 -5.686 12.825 1.00 93.44 122 ASN A N 1
ATOM 919 C CA . ASN A 1 122 ? -9.795 -6.906 13.295 1.00 93.44 122 ASN A CA 1
ATOM 920 C C . ASN A 1 122 ? -9.684 -7.095 14.814 1.00 93.44 122 ASN A C 1
ATOM 922 O O . ASN A 1 122 ? -10.673 -7.450 15.454 1.00 93.44 122 ASN A O 1
ATOM 926 N N . ILE A 1 123 ? -8.507 -6.852 15.416 1.00 94.19 123 ILE A N 1
ATOM 927 C CA . ILE A 1 123 ? -8.373 -6.969 16.879 1.00 94.19 123 ILE A CA 1
ATOM 928 C C . ILE A 1 123 ? -9.181 -5.876 17.591 1.00 94.19 123 ILE A C 1
ATOM 930 O O . ILE A 1 123 ? -9.848 -6.167 18.580 1.00 94.19 123 ILE A O 1
ATOM 934 N N . LEU A 1 124 ? -9.197 -4.646 17.065 1.00 94.75 124 LEU A N 1
ATOM 935 C CA . LEU A 1 124 ? -10.006 -3.553 17.613 1.00 94.75 124 LEU A CA 1
ATOM 936 C C . LEU A 1 124 ? -11.506 -3.855 17.524 1.00 94.75 124 LEU A C 1
ATOM 938 O O . LEU A 1 124 ? -12.210 -3.656 18.509 1.00 94.75 124 LEU A O 1
ATOM 942 N N . LYS A 1 125 ? -11.974 -4.403 16.396 1.00 93.75 125 LYS A N 1
ATOM 943 C CA . LYS A 1 125 ? -13.353 -4.883 16.221 1.00 93.75 125 LYS A CA 1
ATOM 944 C C . LYS A 1 125 ? -13.708 -5.950 17.260 1.00 93.75 125 LYS A C 1
ATOM 946 O O . LYS A 1 125 ? -14.736 -5.841 17.920 1.00 93.75 125 LYS A O 1
ATOM 951 N N . SER A 1 126 ? -12.836 -6.940 17.477 1.00 93.06 126 SER A N 1
ATOM 952 C CA . SER A 1 126 ? -13.087 -7.973 18.495 1.00 93.06 126 SER A CA 1
ATOM 953 C C . SER A 1 126 ? -13.097 -7.427 19.925 1.00 93.06 126 SER A C 1
ATOM 955 O O . SER A 1 126 ? -13.945 -7.836 20.711 1.00 93.06 126 SER A O 1
ATOM 957 N N . ILE A 1 127 ? -12.220 -6.469 20.254 1.00 93.44 127 ILE A N 1
ATOM 958 C CA . ILE A 1 127 ? -12.238 -5.805 21.566 1.00 93.44 127 ILE A CA 1
ATOM 959 C C . ILE A 1 127 ? -13.542 -5.023 21.732 1.00 93.44 127 ILE A C 1
ATOM 961 O O . ILE A 1 127 ? -14.172 -5.133 22.774 1.00 93.44 127 ILE A O 1
ATOM 965 N N . TYR A 1 128 ? -13.979 -4.283 20.710 1.00 93.56 128 TYR A N 1
ATOM 966 C CA . TYR A 1 128 ? -15.232 -3.529 20.756 1.00 93.56 128 TYR A CA 1
ATOM 967 C C . TYR A 1 128 ? -16.437 -4.440 21.001 1.00 93.56 128 TYR A C 1
ATOM 969 O O . TYR A 1 128 ? -17.234 -4.184 21.893 1.00 93.56 128 TYR A O 1
ATOM 977 N N . HIS A 1 129 ? -16.537 -5.559 20.283 1.00 91.25 129 HIS A N 1
ATOM 978 C CA . HIS A 1 129 ? -17.608 -6.531 20.508 1.00 91.25 129 HIS A CA 1
ATOM 979 C C . HIS A 1 129 ? -17.541 -7.207 21.882 1.00 91.25 129 HIS A C 1
ATOM 981 O O . HIS A 1 129 ? -18.583 -7.559 22.438 1.00 91.25 129 HIS A O 1
ATOM 987 N N . ALA A 1 130 ? -16.346 -7.421 22.432 1.00 90.88 130 ALA A N 1
ATOM 988 C CA . ALA A 1 130 ? -16.202 -7.899 23.803 1.00 90.88 130 ALA A CA 1
ATOM 989 C C . ALA A 1 130 ? -16.653 -6.826 24.811 1.00 90.88 130 ALA A C 1
ATOM 991 O O . ALA A 1 130 ? -17.360 -7.148 25.760 1.00 90.88 130 ALA A O 1
ATOM 992 N N . LEU A 1 131 ? -16.342 -5.549 24.561 1.00 90.56 131 LEU A N 1
ATOM 993 C CA . LEU A 1 131 ? -16.806 -4.419 25.372 1.00 90.56 131 LEU A CA 1
ATOM 994 C C . LEU A 1 131 ? -18.327 -4.230 25.312 1.00 90.56 131 LEU A C 1
ATOM 996 O O . LEU A 1 131 ? -18.923 -3.954 26.342 1.00 90.56 131 LEU A O 1
ATOM 1000 N N . GLU A 1 132 ? -18.972 -4.448 24.160 1.00 88.25 132 GLU A N 1
ATOM 1001 C CA . GLU A 1 132 ? -20.443 -4.407 24.037 1.00 88.25 132 GLU A CA 1
ATOM 1002 C C . GLU A 1 132 ? -21.146 -5.434 24.942 1.00 88.25 132 GLU A C 1
ATOM 1004 O O . GLU A 1 132 ? -22.306 -5.246 25.303 1.00 88.25 132 GLU A O 1
ATOM 1009 N N . ARG A 1 133 ? -20.460 -6.530 25.290 1.00 84.69 133 ARG A N 1
ATOM 1010 C CA . ARG A 1 133 ? -20.968 -7.578 26.189 1.00 84.69 133 ARG A CA 1
ATOM 1011 C C . ARG A 1 133 ? -20.515 -7.392 27.635 1.00 84.69 133 ARG A C 1
ATOM 1013 O O . ARG A 1 133 ? -21.105 -7.986 28.531 1.00 84.69 133 ARG A O 1
ATOM 1020 N N . ALA A 1 134 ? -19.455 -6.621 27.858 1.00 80.38 134 ALA A N 1
ATOM 1021 C CA . ALA A 1 134 ? -18.851 -6.452 29.166 1.00 80.38 134 ALA A CA 1
ATOM 1022 C C . ALA A 1 134 ? -19.555 -5.342 29.953 1.00 80.38 134 ALA A C 1
ATOM 1024 O O . ALA A 1 134 ? -19.592 -4.188 29.539 1.00 80.38 134 ALA A O 1
ATOM 1025 N N . GLU A 1 135 ? -20.024 -5.660 31.157 1.00 71.44 135 GLU A N 1
ATOM 1026 C CA . GLU A 1 135 ? -20.607 -4.663 32.068 1.00 71.44 135 GLU A CA 1
ATOM 1027 C C . GLU A 1 135 ? -19.549 -3.721 32.677 1.00 71.44 135 GLU A C 1
ATOM 1029 O O . GLU A 1 135 ? -19.867 -2.644 33.173 1.00 71.44 135 GLU A O 1
ATOM 1034 N N . SER A 1 136 ? -18.271 -4.115 32.653 1.00 70.75 136 SER A N 1
ATOM 1035 C CA . SER A 1 136 ? -17.188 -3.505 33.443 1.00 70.75 136 SER A CA 1
ATOM 1036 C C . SER A 1 136 ? -16.249 -2.579 32.650 1.00 70.75 136 SER A C 1
ATOM 1038 O O . SER A 1 136 ? -15.171 -2.226 33.137 1.00 70.75 136 SER A O 1
ATOM 1040 N N . GLY A 1 137 ? -16.630 -2.164 31.434 1.00 78.12 137 GLY A N 1
ATOM 1041 C CA . GLY A 1 137 ? -15.854 -1.216 30.612 1.00 78.12 137 GLY A CA 1
ATOM 1042 C C . GLY A 1 137 ? -14.449 -1.704 30.221 1.00 78.12 137 GLY A C 1
ATOM 1043 O O . GLY A 1 137 ? -13.603 -0.918 29.794 1.00 78.12 137 GLY A O 1
ATOM 1044 N N . ALA A 1 138 ? -14.172 -2.997 30.397 1.00 87.12 138 ALA A N 1
ATOM 1045 C CA . ALA A 1 138 ? -12.933 -3.658 30.015 1.00 87.12 138 ALA A CA 1
ATOM 1046 C C . ALA A 1 138 ? -13.254 -5.054 29.473 1.00 87.12 138 ALA A C 1
ATOM 1048 O O . ALA A 1 138 ? -14.066 -5.771 30.053 1.00 87.12 138 ALA A O 1
ATOM 1049 N N . ALA A 1 139 ? -12.606 -5.439 28.376 1.00 89.56 139 ALA A N 1
ATOM 1050 C CA . ALA A 1 139 ? -12.753 -6.761 27.778 1.00 89.56 139 ALA A CA 1
ATOM 1051 C C . ALA A 1 139 ? -11.728 -7.724 28.387 1.00 89.56 139 ALA A C 1
ATOM 1053 O O . ALA A 1 139 ? -10.563 -7.348 28.544 1.00 89.56 139 ALA A O 1
ATOM 1054 N N . ARG A 1 140 ? -12.111 -8.965 28.705 1.00 91.81 140 ARG A N 1
ATOM 1055 C CA . ARG A 1 140 ? -11.130 -9.979 29.117 1.00 91.81 140 ARG A CA 1
ATOM 1056 C C . ARG A 1 140 ? -10.487 -10.613 27.886 1.00 91.81 140 ARG A C 1
ATOM 1058 O O . ARG A 1 140 ? -11.123 -10.772 26.847 1.00 91.81 140 ARG A O 1
ATOM 1065 N N . ILE A 1 141 ? -9.212 -10.989 28.001 1.00 91.44 141 ILE A N 1
ATOM 1066 C CA . ILE A 1 141 ? -8.501 -11.695 26.919 1.00 91.44 141 ILE A CA 1
ATOM 1067 C C . ILE A 1 141 ? -9.200 -13.016 26.572 1.00 91.44 141 ILE A C 1
ATOM 1069 O O . ILE A 1 141 ? -9.255 -13.358 25.392 1.00 91.44 141 ILE A O 1
ATOM 1073 N N . ASP A 1 142 ? -9.748 -13.713 27.568 1.00 90.44 142 ASP A N 1
ATOM 1074 C CA . ASP A 1 142 ? -10.450 -14.987 27.376 1.00 90.44 142 ASP A CA 1
ATOM 1075 C C . ASP A 1 142 ? -11.719 -14.807 26.534 1.00 90.44 142 ASP A C 1
ATOM 1077 O O . ASP A 1 142 ? -11.886 -15.500 25.538 1.00 90.44 142 ASP A O 1
ATOM 1081 N N . ASP A 1 143 ? -12.528 -13.781 26.821 1.00 90.56 143 ASP A N 1
ATOM 1082 C CA . ASP A 1 143 ? -13.745 -13.482 26.050 1.00 90.56 143 ASP A CA 1
ATOM 1083 C C . ASP A 1 143 ? -13.427 -13.197 24.570 1.00 90.56 143 ASP A C 1
ATOM 1085 O O . ASP A 1 143 ? -14.161 -13.590 23.660 1.00 90.56 143 ASP A O 1
ATOM 1089 N N . ILE A 1 144 ? -12.308 -12.508 24.311 1.00 91.44 144 ILE A N 1
ATOM 1090 C CA . ILE A 1 144 ? -11.834 -12.217 22.950 1.00 91.44 144 ILE A CA 1
ATOM 1091 C C . ILE A 1 144 ? -11.330 -13.494 22.265 1.00 91.44 144 ILE A C 1
ATOM 1093 O O . ILE A 1 144 ? -11.521 -13.656 21.059 1.00 91.44 144 ILE A O 1
ATOM 1097 N N . ALA A 1 145 ? -10.662 -14.377 23.008 1.00 92.75 145 ALA A N 1
ATOM 1098 C CA . ALA A 1 145 ? -10.151 -15.646 22.503 1.00 92.75 145 ALA A CA 1
ATOM 1099 C C . ALA A 1 145 ? -11.301 -16.580 22.103 1.00 92.75 145 ALA A C 1
ATOM 1101 O O . ALA A 1 145 ? -11.326 -17.062 20.967 1.00 92.75 145 ALA A O 1
ATOM 1102 N N . ASP A 1 146 ? -12.300 -16.718 22.975 1.00 89.62 146 ASP A N 1
ATOM 1103 C CA . ASP A 1 146 ? -13.493 -17.532 22.748 1.00 89.62 146 ASP A CA 1
ATOM 1104 C C . ASP A 1 146 ? -14.298 -17.027 21.545 1.00 89.62 146 ASP A C 1
ATOM 1106 O O . ASP A 1 146 ? -14.638 -17.802 20.650 1.00 89.62 146 ASP A O 1
ATOM 1110 N N . ALA A 1 147 ? -14.523 -15.712 21.449 1.00 87.25 147 ALA A N 1
ATOM 1111 C CA . ALA A 1 147 ? -15.256 -15.113 20.331 1.00 87.25 147 ALA A CA 1
ATOM 1112 C C . ALA A 1 147 ? -14.552 -15.275 18.970 1.00 87.25 147 ALA A C 1
ATOM 1114 O O . ALA A 1 147 ? -15.208 -15.214 17.932 1.00 87.25 147 ALA A O 1
ATOM 1115 N N . ARG A 1 148 ? -13.225 -15.452 18.960 1.00 87.69 148 ARG A N 1
ATOM 1116 C CA . ARG A 1 148 ? -12.422 -15.646 17.740 1.00 87.69 148 ARG A CA 1
ATOM 1117 C C . ARG A 1 148 ? -12.106 -17.116 17.452 1.00 87.69 148 ARG A C 1
ATOM 1119 O O . ARG A 1 148 ? -11.456 -17.383 16.445 1.00 87.69 148 ARG A O 1
ATOM 1126 N N . ALA A 1 149 ? -12.510 -18.044 18.326 1.00 90.06 149 ALA A N 1
ATOM 1127 C CA . ALA A 1 149 ? -12.052 -19.435 18.313 1.00 90.06 149 ALA A CA 1
ATOM 1128 C C . ALA A 1 149 ? -10.507 -19.554 18.250 1.00 90.06 149 ALA A C 1
ATOM 1130 O O . ALA A 1 149 ? -9.948 -20.420 17.574 1.00 90.06 149 ALA A O 1
ATOM 1131 N N . GLU A 1 150 ? -9.804 -18.653 18.943 1.00 92.00 150 GLU A N 1
ATOM 1132 C CA . GLU A 1 150 ? -8.339 -18.585 19.028 1.00 92.00 150 GLU A CA 1
ATOM 1133 C C . GLU A 1 150 ? -7.878 -18.879 20.467 1.00 92.00 150 GLU A C 1
ATOM 1135 O O . GLU A 1 150 ? -8.655 -18.797 21.410 1.00 92.00 150 GLU A O 1
ATOM 1140 N N . THR A 1 151 ? -6.594 -19.192 20.679 1.00 93.50 151 THR A N 1
ATOM 1141 C CA . THR A 1 151 ? -6.059 -19.319 22.047 1.00 93.50 151 THR A CA 1
ATOM 1142 C C . THR A 1 151 ? -5.687 -17.948 22.635 1.00 93.50 151 THR A C 1
ATOM 1144 O O . THR A 1 151 ? -5.270 -17.054 21.883 1.00 93.50 151 THR A O 1
ATOM 1147 N N . PRO A 1 152 ? -5.724 -17.765 23.972 1.00 92.44 152 PRO A N 1
ATOM 1148 C CA . PRO A 1 152 ? -5.320 -16.509 24.616 1.00 92.44 152 PRO A CA 1
ATOM 1149 C C . PRO A 1 152 ? -3.915 -16.030 24.214 1.00 92.44 152 PRO A C 1
ATOM 1151 O O . PRO A 1 152 ? -3.672 -14.833 24.054 1.00 92.44 152 PRO A O 1
ATOM 1154 N N . ASP A 1 153 ? -2.978 -16.952 23.971 1.00 93.00 153 ASP A N 1
ATOM 1155 C CA . ASP A 1 153 ? -1.623 -16.631 23.505 1.00 93.00 153 ASP A CA 1
ATOM 1156 C C . ASP A 1 153 ? -1.591 -16.025 22.095 1.00 93.00 153 ASP A C 1
ATOM 1158 O O . ASP A 1 153 ? -0.781 -15.130 21.803 1.00 93.00 153 ASP A O 1
ATOM 1162 N N . VAL A 1 154 ? -2.470 -16.494 21.205 1.00 93.56 154 VAL A N 1
ATOM 1163 C CA . VAL A 1 154 ? -2.621 -15.944 19.853 1.00 93.56 154 VAL A CA 1
ATOM 1164 C C . VAL A 1 154 ? -3.219 -14.540 19.931 1.00 93.56 154 VAL A C 1
ATOM 1166 O O . VAL A 1 154 ? -2.658 -13.614 19.337 1.00 93.56 154 VAL A O 1
ATOM 1169 N N . VAL A 1 155 ? -4.246 -14.331 20.760 1.00 93.81 155 VAL A N 1
ATOM 1170 C CA . VAL A 1 155 ? -4.824 -12.999 21.008 1.00 93.81 155 VAL A CA 1
ATOM 1171 C C . VAL A 1 155 ? -3.770 -12.039 21.563 1.00 93.81 155 VAL A C 1
ATOM 1173 O O . VAL A 1 155 ? -3.585 -10.941 21.030 1.00 93.81 155 VAL A O 1
ATOM 1176 N N . ARG A 1 156 ? -2.970 -12.460 22.555 1.00 93.81 156 ARG A N 1
ATOM 1177 C CA . ARG A 1 156 ? -1.844 -11.663 23.085 1.00 93.81 156 ARG A CA 1
ATOM 1178 C C . ARG A 1 156 ? -0.850 -11.275 21.988 1.00 93.81 156 ARG A C 1
ATOM 1180 O O . ARG A 1 156 ? -0.316 -10.162 22.000 1.00 93.81 156 ARG A O 1
ATOM 1187 N N . ARG A 1 157 ? -0.600 -12.148 21.005 1.00 93.50 157 ARG A N 1
ATOM 1188 C CA . ARG A 1 157 ? 0.243 -11.835 19.837 1.00 93.50 157 ARG A CA 1
ATOM 1189 C C . ARG A 1 157 ? -0.413 -10.800 18.918 1.00 93.50 157 ARG A C 1
ATOM 1191 O O . ARG A 1 157 ? 0.292 -9.898 18.458 1.00 93.50 157 ARG A O 1
ATOM 1198 N N . HIS A 1 158 ? -1.720 -10.901 18.682 1.00 92.81 158 HIS A N 1
ATOM 1199 C CA . HIS A 1 158 ? -2.507 -9.960 17.875 1.00 92.81 158 HIS A CA 1
ATOM 1200 C C . HIS A 1 158 ? -2.693 -8.588 18.543 1.00 92.81 158 HIS A C 1
ATOM 1202 O O . HIS A 1 158 ? -2.786 -7.582 17.842 1.00 92.81 158 HIS A O 1
ATOM 1208 N N . LEU A 1 159 ? -2.622 -8.509 19.874 1.00 94.19 159 LEU A N 1
ATOM 1209 C CA . LEU A 1 159 ? -2.638 -7.247 20.621 1.00 94.19 159 LEU A CA 1
ATOM 1210 C C . LEU A 1 159 ? -1.330 -6.449 20.483 1.00 94.19 159 LEU A C 1
ATOM 1212 O O . LEU A 1 159 ? -1.351 -5.218 20.516 1.00 94.19 159 LEU A O 1
ATOM 1216 N N . ARG A 1 160 ? -0.177 -7.107 20.272 1.00 93.88 160 ARG A N 1
ATOM 1217 C CA . ARG A 1 160 ? 1.143 -6.433 20.227 1.00 93.88 160 ARG A CA 1
ATOM 1218 C C . ARG A 1 160 ? 1.217 -5.255 19.242 1.00 93.88 160 ARG A C 1
ATOM 1220 O O . ARG A 1 160 ? 1.762 -4.217 19.622 1.00 93.88 160 ARG A O 1
ATOM 1227 N N . PRO A 1 161 ? 0.741 -5.352 17.985 1.00 93.12 161 PRO A N 1
ATOM 1228 C CA . PRO A 1 161 ? 0.767 -4.227 17.054 1.00 93.12 161 PRO A CA 1
ATOM 1229 C C . PRO A 1 161 ? -0.143 -3.066 17.475 1.00 93.12 161 PRO A C 1
ATOM 1231 O O . PRO A 1 161 ? 0.219 -1.918 17.220 1.00 93.12 161 PRO A O 1
ATOM 1234 N N . ALA A 1 162 ? -1.286 -3.354 18.106 1.00 94.12 162 ALA A N 1
ATOM 1235 C CA . ALA A 1 162 ? -2.226 -2.345 18.593 1.00 94.12 162 ALA A CA 1
ATOM 1236 C C . ALA A 1 162 ? -1.674 -1.615 19.831 1.00 94.12 162 ALA A C 1
ATOM 1238 O O . ALA A 1 162 ? -1.683 -0.385 19.863 1.00 94.12 162 ALA A O 1
ATOM 1239 N N . LEU A 1 163 ? -1.062 -2.356 20.764 1.00 94.94 163 LEU A N 1
ATOM 1240 C CA . LEU A 1 163 ? -0.334 -1.818 21.920 1.00 94.94 163 LEU A CA 1
ATOM 1241 C C . LEU A 1 163 ? 0.810 -0.889 21.492 1.00 94.94 163 LEU A C 1
ATOM 1243 O O . LEU A 1 163 ? 0.914 0.237 21.963 1.00 94.94 163 LEU A O 1
ATOM 1247 N N . ARG A 1 164 ? 1.638 -1.316 20.526 1.00 94.19 164 ARG A N 1
ATOM 1248 C CA . ARG A 1 164 ? 2.750 -0.497 19.994 1.00 94.19 164 ARG A CA 1
ATOM 1249 C C . ARG A 1 164 ? 2.297 0.803 19.328 1.00 94.19 164 ARG A C 1
ATOM 1251 O O . ARG A 1 164 ? 3.114 1.704 19.173 1.00 94.19 164 ARG A O 1
ATOM 1258 N N . ARG A 1 165 ? 1.044 0.875 18.870 1.00 93.56 165 ARG A N 1
ATOM 1259 C CA . ARG A 1 165 ? 0.452 2.079 18.269 1.00 93.56 165 ARG A CA 1
ATOM 1260 C C . ARG A 1 165 ? -0.355 2.915 19.262 1.00 93.56 165 ARG A C 1
ATOM 1262 O O . ARG A 1 165 ? -0.826 3.971 18.866 1.00 93.56 165 ARG A O 1
ATOM 1269 N N . GLY A 1 166 ? -0.495 2.466 20.511 1.00 94.12 166 GLY A N 1
ATOM 1270 C CA . GLY A 1 166 ? -1.240 3.181 21.546 1.00 94.12 166 GLY A CA 1
ATOM 1271 C C . GLY A 1 166 ? -2.761 3.103 21.403 1.00 94.12 166 GLY A C 1
ATOM 1272 O O . GLY A 1 166 ? -3.452 3.939 21.969 1.00 94.12 166 GLY A O 1
ATOM 1273 N N . PHE A 1 167 ? -3.301 2.128 20.662 1.00 94.88 167 PHE A N 1
ATOM 1274 C CA . PHE A 1 167 ? -4.758 1.968 20.519 1.00 94.88 167 PHE A CA 1
ATOM 1275 C C . PHE A 1 167 ? -5.407 1.206 21.679 1.00 94.88 167 PHE A C 1
ATOM 1277 O O . PHE A 1 167 ? -6.622 1.231 21.837 1.00 94.88 167 PHE A O 1
ATOM 1284 N N . VAL A 1 168 ? -4.611 0.476 22.455 1.00 95.56 168 VAL A N 1
ATOM 1285 C CA . VAL A 1 168 ? -5.095 -0.448 23.481 1.00 95.56 168 VAL A CA 1
ATOM 1286 C C . VAL A 1 168 ? -4.174 -0.363 24.691 1.00 95.56 168 VAL A C 1
ATOM 1288 O O . VAL A 1 168 ? -2.958 -0.246 24.521 1.00 95.56 168 VAL A O 1
ATOM 1291 N N . THR A 1 169 ? -4.739 -0.471 25.889 1.00 94.06 169 THR A N 1
ATOM 1292 C CA . THR A 1 169 ? -4.025 -0.688 27.152 1.00 94.06 169 THR A CA 1
ATOM 1293 C C . THR A 1 169 ? -4.381 -2.064 27.711 1.00 94.06 169 THR A C 1
ATOM 1295 O O . THR A 1 169 ? -5.496 -2.555 27.537 1.00 94.06 169 THR A O 1
ATOM 1298 N N . VAL A 1 170 ? -3.405 -2.732 28.331 1.00 92.75 170 VAL A N 1
ATOM 1299 C CA . VAL A 1 170 ? -3.589 -4.066 28.920 1.00 92.75 170 VAL A 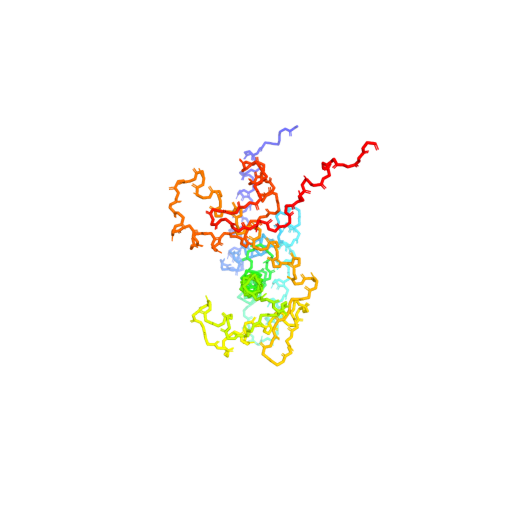CA 1
ATOM 1300 C C . VAL A 1 170 ? -3.135 -4.029 30.374 1.00 92.75 170 VAL A C 1
ATOM 1302 O O . VAL A 1 170 ? -1.973 -3.731 30.648 1.00 92.75 170 VAL A O 1
ATOM 1305 N N . GLU A 1 171 ? -4.048 -4.356 31.284 1.00 90.69 171 GLU A N 1
ATOM 1306 C CA . GLU A 1 171 ? -3.838 -4.453 32.730 1.00 90.69 171 GLU A CA 1
ATOM 1307 C C . GLU A 1 171 ? -4.137 -5.894 33.172 1.00 90.69 171 GLU A C 1
ATOM 1309 O O . GLU A 1 171 ? -5.289 -6.292 33.339 1.00 90.69 171 GLU A O 1
ATOM 1314 N N . GLY A 1 172 ? -3.094 -6.719 33.312 1.00 87.62 172 GLY A N 1
ATOM 1315 C CA . GLY A 1 172 ? -3.250 -8.150 33.595 1.00 87.62 172 GLY A CA 1
ATOM 1316 C C . GLY A 1 172 ? -3.935 -8.895 32.442 1.00 87.62 172 GLY A C 1
ATOM 1317 O O . GLY A 1 172 ? -3.316 -9.141 31.403 1.00 87.62 172 GLY A O 1
ATOM 1318 N N . GLU A 1 173 ? -5.202 -9.259 32.638 1.00 87.69 173 GLU A N 1
ATOM 1319 C CA . GLU A 1 173 ? -6.068 -9.883 31.621 1.00 87.69 173 GLU A CA 1
ATOM 1320 C C . GLU A 1 173 ? -7.162 -8.954 31.094 1.00 87.69 173 GLU A C 1
ATOM 1322 O O . GLU A 1 173 ? -7.902 -9.334 30.188 1.00 87.69 173 GLU A O 1
ATOM 1327 N N . ALA A 1 174 ? -7.258 -7.739 31.636 1.00 91.06 174 ALA A N 1
ATOM 1328 C CA . ALA A 1 174 ? -8.195 -6.733 31.176 1.00 91.06 174 ALA A CA 1
ATOM 1329 C C . ALA A 1 174 ? -7.576 -5.921 30.032 1.00 91.06 174 ALA A C 1
ATOM 1331 O O . ALA A 1 174 ? -6.447 -5.432 30.120 1.00 91.06 174 ALA A O 1
ATOM 1332 N N . VAL A 1 175 ? -8.337 -5.767 28.957 1.00 93.44 175 VAL A N 1
ATOM 1333 C CA . VAL A 1 175 ? -7.990 -5.016 27.754 1.00 93.44 175 VAL A CA 1
ATOM 1334 C C . VAL A 1 175 ? -8.950 -3.838 27.638 1.00 93.44 175 VAL A C 1
ATOM 1336 O O . VAL A 1 175 ? -10.168 -4.022 27.631 1.00 93.44 175 VAL A O 1
ATOM 1339 N N . ARG A 1 176 ? -8.412 -2.622 27.529 1.00 93.94 176 ARG A N 1
ATOM 1340 C CA . ARG A 1 176 ? -9.195 -1.397 27.318 1.00 93.94 176 ARG A CA 1
ATOM 1341 C C . ARG A 1 176 ? -8.756 -0.693 26.040 1.00 93.94 176 ARG A C 1
ATOM 1343 O O . ARG A 1 176 ? -7.579 -0.718 25.677 1.00 93.94 176 ARG A O 1
ATOM 1350 N N . LEU A 1 177 ? -9.706 -0.073 25.348 1.00 94.19 177 LEU A N 1
ATOM 1351 C CA . LEU A 1 177 ? -9.408 0.819 24.229 1.00 94.19 177 LEU A CA 1
ATOM 1352 C C . LEU A 1 177 ? -8.950 2.175 24.779 1.00 94.19 177 LEU A C 1
ATOM 1354 O O . LEU A 1 177 ? -9.441 2.628 25.807 1.00 94.19 177 LEU A O 1
ATOM 1358 N N . THR A 1 178 ? -7.987 2.807 24.112 1.00 95.06 178 THR A N 1
ATOM 1359 C CA . THR A 1 178 ? -7.706 4.238 24.327 1.00 95.06 178 THR A CA 1
ATOM 1360 C C . THR A 1 178 ? -8.684 5.072 23.506 1.00 95.06 178 THR A C 1
ATOM 1362 O O . THR A 1 178 ? -9.230 4.546 22.543 1.00 95.06 178 THR A O 1
ATOM 1365 N N . ASP A 1 179 ? -8.821 6.374 23.763 1.00 93.25 179 ASP A N 1
ATOM 1366 C CA . ASP A 1 179 ? -9.707 7.261 22.979 1.00 93.25 179 ASP A CA 1
ATOM 1367 C C . ASP A 1 179 ? -9.470 7.139 21.457 1.00 93.25 179 ASP A C 1
ATOM 1369 O O . ASP A 1 179 ? -10.388 7.061 20.635 1.00 93.25 179 ASP A O 1
ATOM 1373 N N . THR A 1 180 ? -8.192 7.050 21.061 1.00 93.69 180 THR A N 1
ATOM 1374 C CA . THR A 1 180 ? -7.804 6.856 19.654 1.00 93.69 180 THR A CA 1
ATOM 1375 C C . THR A 1 180 ? -8.149 5.463 19.126 1.00 93.69 180 THR A C 1
ATOM 1377 O O . THR A 1 180 ? -8.461 5.310 17.943 1.00 93.69 180 THR A O 1
ATOM 1380 N N . GLY A 1 181 ? -8.071 4.442 19.982 1.00 94.19 181 GLY A N 1
ATOM 1381 C CA . GLY A 1 181 ? -8.459 3.073 19.670 1.00 94.19 181 GLY A CA 1
ATOM 1382 C C . GLY A 1 181 ? -9.967 2.906 19.563 1.00 94.19 181 GLY A C 1
ATOM 1383 O O . GLY A 1 181 ? -10.417 2.228 18.648 1.00 94.19 181 GLY A O 1
ATOM 1384 N N . GLU A 1 182 ? -10.725 3.573 20.428 1.00 93.44 182 GLU A N 1
ATOM 1385 C CA . GLU A 1 182 ? -12.185 3.597 20.445 1.00 93.44 182 GLU A CA 1
ATOM 1386 C C . GLU A 1 182 ? -12.727 4.231 19.169 1.00 93.44 182 GLU A C 1
ATOM 1388 O O . GLU A 1 182 ? -13.371 3.540 18.387 1.00 93.44 182 GLU A O 1
ATOM 1393 N N . THR A 1 183 ? -12.303 5.457 18.843 1.00 92.69 183 THR A N 1
ATOM 1394 C CA . THR A 1 183 ? -12.663 6.119 17.571 1.00 92.69 183 THR A CA 1
ATOM 1395 C C . THR A 1 183 ? -12.345 5.226 16.360 1.00 92.69 183 THR A C 1
ATOM 1397 O O . THR A 1 183 ? -13.058 5.183 15.352 1.00 92.69 183 THR A O 1
ATOM 1400 N N . ARG A 1 184 ? -11.219 4.496 16.416 1.00 92.62 184 ARG A N 1
ATOM 1401 C CA . ARG A 1 184 ? -10.801 3.604 15.331 1.00 92.62 184 ARG A CA 1
ATOM 1402 C C . ARG A 1 184 ? -11.664 2.349 15.254 1.00 92.62 184 ARG A C 1
ATOM 1404 O O . ARG A 1 184 ? -11.987 1.951 14.136 1.00 92.62 184 ARG A O 1
ATOM 1411 N N . ALA A 1 185 ? -11.985 1.748 16.394 1.00 93.75 185 ALA A N 1
ATOM 1412 C CA . ALA A 1 185 ? -12.819 0.564 16.517 1.00 93.75 185 ALA A CA 1
ATOM 1413 C C . ALA A 1 185 ? -14.259 0.866 16.092 1.00 93.75 185 ALA A C 1
ATOM 1415 O O . ALA A 1 185 ? -14.786 0.163 15.235 1.00 93.75 185 ALA A O 1
ATOM 1416 N N . GLU A 1 186 ? -14.834 1.966 16.581 1.00 92.62 186 GLU A N 1
ATOM 1417 C CA . GLU A 1 186 ? -16.162 2.453 16.205 1.00 92.62 186 GLU A CA 1
ATOM 1418 C C . GLU A 1 186 ? -16.293 2.620 14.701 1.00 92.62 186 GLU A C 1
ATOM 1420 O O . GLU A 1 186 ? -17.243 2.122 14.113 1.00 92.62 186 GLU A O 1
ATOM 1425 N N . ARG A 1 187 ? -15.311 3.250 14.043 1.00 91.81 187 ARG A N 1
ATOM 1426 C CA . ARG A 1 187 ? -15.341 3.382 12.582 1.00 91.81 187 ARG A CA 1
ATOM 1427 C C . ARG A 1 187 ? -15.327 2.030 11.870 1.00 91.81 187 ARG A C 1
ATOM 1429 O O . ARG A 1 187 ? -16.027 1.870 10.877 1.00 91.81 187 ARG A O 1
ATOM 1436 N N . VAL A 1 188 ? -14.505 1.080 12.320 1.00 92.12 188 VAL A N 1
ATOM 1437 C CA . VAL A 1 188 ? -14.439 -0.254 11.696 1.00 92.12 188 VAL A CA 1
ATOM 1438 C C . VAL A 1 188 ? -15.775 -0.978 11.871 1.00 92.12 188 VAL A C 1
ATOM 1440 O O . VAL A 1 188 ? -16.312 -1.498 10.899 1.00 92.12 188 VAL A O 1
ATOM 1443 N N . VAL A 1 189 ? -16.347 -0.939 13.076 1.00 92.69 189 VAL A N 1
ATOM 1444 C CA . VAL A 1 189 ? -17.643 -1.556 13.395 1.00 92.69 189 VAL A CA 1
ATOM 1445 C C . VAL A 1 189 ? -18.795 -0.866 12.659 1.00 92.69 189 VAL A C 1
ATOM 1447 O O . VAL A 1 189 ? -19.667 -1.544 12.129 1.00 92.69 189 VAL A O 1
ATOM 1450 N N . ARG A 1 190 ? -18.786 0.466 12.550 1.00 91.50 190 ARG A N 1
ATOM 1451 C CA . ARG A 1 190 ? -19.742 1.245 11.748 1.00 91.50 190 ARG A CA 1
ATOM 1452 C C . ARG A 1 190 ? -19.709 0.819 10.286 1.00 91.50 190 ARG A C 1
ATOM 1454 O O . ARG A 1 190 ? -20.753 0.513 9.723 1.00 91.50 190 ARG A O 1
ATOM 1461 N N . ASN A 1 191 ? -18.519 0.775 9.684 1.00 92.00 191 ASN A N 1
ATOM 1462 C CA . ASN A 1 191 ? -18.358 0.366 8.289 1.00 92.00 191 ASN A CA 1
ATOM 1463 C C . ASN A 1 191 ? -18.853 -1.067 8.064 1.00 92.00 191 ASN A C 1
ATOM 1465 O O . ASN A 1 191 ? -19.530 -1.317 7.072 1.00 92.00 191 ASN A O 1
ATOM 1469 N N . HIS A 1 192 ? -18.541 -1.976 8.991 1.00 90.56 192 HIS A N 1
ATOM 1470 C CA . HIS A 1 192 ? -19.030 -3.351 8.972 1.00 90.56 192 HIS A CA 1
ATOM 1471 C C . HIS A 1 192 ? -20.561 -3.406 8.989 1.00 90.56 192 HIS A C 1
ATOM 1473 O O . HIS A 1 192 ? -21.163 -3.925 8.058 1.00 90.56 192 HIS A O 1
ATOM 1479 N N . ARG A 1 193 ? -21.191 -2.781 9.991 1.00 90.75 193 ARG A N 1
ATOM 1480 C CA . ARG A 1 193 ? -22.649 -2.782 10.183 1.00 90.75 193 ARG A CA 1
ATOM 1481 C C . ARG A 1 193 ? -23.411 -2.168 9.010 1.00 90.75 193 ARG A C 1
ATOM 1483 O O . ARG A 1 193 ? -24.423 -2.712 8.579 1.00 90.75 193 ARG A O 1
ATOM 1490 N N . LEU A 1 194 ? -22.926 -1.044 8.477 1.00 89.56 194 LEU A N 1
ATOM 1491 C CA . LEU A 1 194 ? -23.525 -0.403 7.301 1.00 89.56 194 LEU A CA 1
ATOM 1492 C C . LEU A 1 194 ? -23.442 -1.299 6.065 1.00 89.56 194 LEU A C 1
ATOM 1494 O O . LEU A 1 194 ? -24.376 -1.339 5.267 1.00 89.56 194 LEU A O 1
ATOM 1498 N N . TRP A 1 195 ? -22.332 -2.016 5.905 1.00 90.06 195 TRP A N 1
ATOM 1499 C CA . TRP A 1 195 ? -22.148 -2.924 4.785 1.00 90.06 195 TRP A CA 1
ATOM 1500 C C . TRP A 1 195 ? -22.994 -4.195 4.921 1.00 90.06 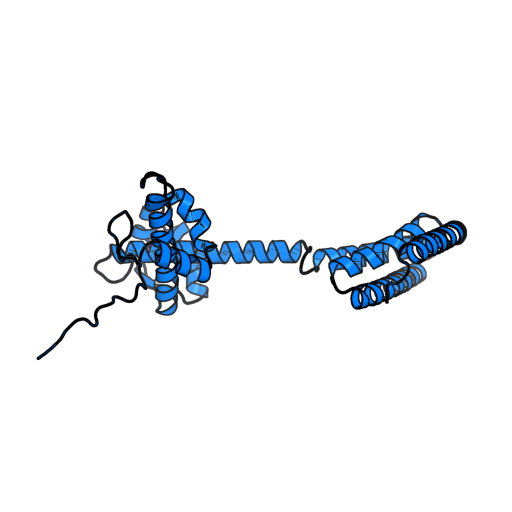195 TRP A C 1
ATOM 1502 O O . TRP A 1 195 ? -23.634 -4.591 3.952 1.00 90.06 195 TRP A O 1
ATOM 1512 N N . GLU A 1 196 ? -23.095 -4.776 6.120 1.00 88.06 196 GLU A N 1
ATOM 1513 C CA . GLU A 1 196 ? -24.026 -5.882 6.393 1.00 88.06 196 GLU A CA 1
ATOM 1514 C C . GLU A 1 196 ? -25.479 -5.476 6.107 1.00 88.06 196 GLU A C 1
ATOM 1516 O O . GLU A 1 196 ? -26.230 -6.208 5.456 1.00 88.06 196 GLU A O 1
ATOM 1521 N N . LEU A 1 197 ? -25.870 -4.270 6.535 1.00 88.00 197 LEU A N 1
ATOM 1522 C CA . LEU A 1 197 ? -27.199 -3.726 6.273 1.00 88.00 197 LEU A CA 1
ATOM 1523 C C . LEU A 1 197 ? -27.461 -3.519 4.782 1.00 88.00 197 LEU A C 1
ATOM 1525 O O . LEU A 1 197 ? -28.550 -3.839 4.308 1.00 88.00 197 LEU A O 1
ATOM 1529 N N . TYR A 1 198 ? -26.470 -3.021 4.044 1.00 87.62 198 TYR A N 1
ATOM 1530 C CA . TYR A 1 198 ? -26.552 -2.871 2.596 1.00 87.62 198 TYR A CA 1
ATOM 1531 C C . TYR A 1 198 ? -26.738 -4.214 1.884 1.00 87.62 198 TYR A C 1
ATOM 1533 O O . TYR A 1 198 ? -27.653 -4.352 1.075 1.00 87.62 198 TYR A O 1
ATOM 1541 N N . LEU A 1 199 ? -25.922 -5.217 2.217 1.00 86.31 199 LEU A N 1
ATOM 1542 C CA . LEU A 1 199 ? -26.015 -6.547 1.609 1.00 86.31 199 LEU A CA 1
ATOM 1543 C C . LEU A 1 199 ? -27.352 -7.235 1.918 1.00 86.31 199 LEU A C 1
ATOM 1545 O O . LEU A 1 199 ? -27.914 -7.904 1.054 1.00 86.31 199 LEU A O 1
ATOM 1549 N N . THR A 1 200 ? -27.892 -7.018 3.117 1.00 84.81 200 THR A N 1
ATOM 1550 C CA . THR A 1 200 ? -29.193 -7.578 3.504 1.00 84.81 200 THR A CA 1
ATOM 1551 C C . THR A 1 200 ? -30.354 -6.866 2.799 1.00 84.81 200 THR A C 1
ATOM 1553 O O . THR A 1 200 ? -31.280 -7.524 2.331 1.00 84.81 200 THR A O 1
ATOM 1556 N N . LYS A 1 201 ? -30.333 -5.525 2.721 1.00 82.25 201 LYS A N 1
ATOM 1557 C CA . LYS A 1 201 ? -31.444 -4.733 2.161 1.00 82.25 201 LYS A CA 1
ATOM 1558 C C . LYS A 1 201 ? -31.470 -4.695 0.635 1.00 82.25 201 LYS A C 1
ATOM 1560 O O . LYS A 1 201 ? -32.551 -4.765 0.067 1.00 82.25 201 LYS A O 1
ATOM 1565 N N . GLU A 1 202 ? -30.314 -4.542 -0.007 1.00 81.25 202 GLU A N 1
ATOM 1566 C CA . GLU A 1 202 ? -30.235 -4.260 -1.447 1.00 81.25 202 GLU A CA 1
ATOM 1567 C C . GLU A 1 202 ? -29.834 -5.491 -2.266 1.00 81.25 202 GLU A C 1
ATOM 1569 O O . GLU A 1 202 ? -30.284 -5.659 -3.395 1.00 81.25 202 GLU A O 1
ATOM 1574 N N . ALA A 1 203 ? -28.980 -6.357 -1.712 1.00 74.31 203 ALA A N 1
ATOM 1575 C CA . ALA A 1 203 ? -28.488 -7.544 -2.413 1.00 74.31 203 ALA A CA 1
ATOM 1576 C C . ALA A 1 203 ? -29.275 -8.828 -2.078 1.00 74.31 203 ALA A C 1
ATOM 1578 O O . ALA A 1 203 ? -28.926 -9.888 -2.593 1.00 74.31 203 ALA A O 1
ATOM 1579 N N . GLU A 1 204 ? -30.315 -8.736 -1.234 1.00 73.44 204 GLU A N 1
ATOM 1580 C CA . GLU A 1 204 ? -31.173 -9.848 -0.776 1.00 73.44 204 GLU A CA 1
ATOM 1581 C C . GLU A 1 204 ? -30.391 -11.071 -0.248 1.00 73.44 204 GLU A C 1
ATOM 1583 O O . GLU A 1 204 ? -30.865 -12.209 -0.284 1.00 73.44 204 GLU A O 1
ATOM 1588 N N . ILE A 1 205 ? -29.175 -10.855 0.262 1.00 74.12 205 ILE A N 1
ATOM 1589 C CA . ILE A 1 205 ? -28.359 -11.924 0.838 1.00 74.12 205 ILE A CA 1
ATOM 1590 C C . ILE A 1 205 ? -28.882 -12.210 2.249 1.00 74.12 205 ILE A C 1
ATOM 1592 O O . ILE A 1 205 ? -29.076 -11.297 3.053 1.00 74.12 205 ILE A O 1
ATOM 1596 N N . ALA A 1 206 ? -29.115 -13.488 2.562 1.00 68.00 206 ALA A N 1
ATOM 1597 C CA . ALA A 1 206 ? -29.589 -13.903 3.879 1.00 68.00 206 ALA A CA 1
ATOM 1598 C C . ALA A 1 206 ? -28.596 -13.485 4.976 1.00 68.00 206 ALA A C 1
ATOM 1600 O O . ALA A 1 206 ? -27.405 -13.782 4.867 1.00 68.00 206 ALA A O 1
ATOM 1601 N N . SER A 1 207 ? -29.100 -12.870 6.054 1.00 64.38 207 SER A N 1
ATOM 1602 C CA . SER A 1 207 ? -28.311 -12.324 7.176 1.00 64.38 207 SER A CA 1
ATOM 1603 C C . SER A 1 207 ? -27.253 -13.282 7.723 1.00 64.38 207 SER A C 1
ATOM 1605 O O . SER A 1 207 ? -26.183 -12.856 8.142 1.00 64.38 207 SER A O 1
ATOM 1607 N N . ASP A 1 208 ? -27.532 -14.582 7.671 1.00 64.25 208 ASP A N 1
ATOM 1608 C CA . ASP A 1 208 ? -26.686 -15.631 8.238 1.00 64.25 208 ASP A CA 1
ATOM 1609 C C . ASP A 1 208 ? -25.422 -15.910 7.399 1.00 64.25 208 ASP A C 1
ATOM 1611 O O . ASP A 1 208 ? -24.490 -16.534 7.896 1.00 64.25 208 ASP A O 1
ATOM 1615 N N . HIS A 1 209 ? -25.372 -15.442 6.144 1.00 65.50 209 HIS A N 1
ATOM 1616 C CA . HIS A 1 209 ? -24.231 -15.604 5.226 1.00 65.50 209 HIS A CA 1
ATOM 1617 C C . HIS A 1 209 ? -23.516 -14.277 4.913 1.00 65.50 209 HIS A C 1
ATOM 1619 O O . HIS A 1 209 ? -22.421 -14.281 4.361 1.00 65.50 209 HIS A O 1
ATOM 1625 N N . VAL A 1 210 ? -24.100 -13.136 5.291 1.00 65.56 210 VAL A N 1
ATOM 1626 C CA . VAL A 1 210 ? -23.570 -11.796 4.976 1.00 65.56 210 VAL A CA 1
ATOM 1627 C C . VAL A 1 210 ? -22.266 -11.481 5.723 1.00 65.56 210 VAL A C 1
ATOM 1629 O O . VAL A 1 210 ? -21.453 -10.697 5.234 1.00 65.56 210 VAL A O 1
ATOM 1632 N N . HIS A 1 211 ? -22.042 -12.092 6.890 1.00 62.47 211 HIS A N 1
ATOM 1633 C CA . HIS A 1 211 ? -20.910 -11.751 7.754 1.00 62.47 211 HIS A CA 1
ATOM 1634 C C . HIS A 1 211 ? -19.543 -12.016 7.100 1.00 62.47 211 HIS A C 1
ATOM 1636 O O . HIS A 1 211 ? -18.651 -11.169 7.183 1.00 62.47 211 HIS A O 1
ATOM 1642 N N . GLU A 1 212 ? -19.385 -13.158 6.419 1.00 69.00 212 GLU A N 1
ATOM 1643 C CA . GLU A 1 212 ? -18.120 -13.540 5.771 1.00 69.00 212 GLU A CA 1
ATOM 1644 C C . GLU A 1 212 ? -17.782 -12.601 4.603 1.00 69.00 212 GLU A C 1
ATOM 1646 O O . GLU A 1 212 ? -16.662 -12.092 4.509 1.00 69.00 212 GLU A O 1
ATOM 1651 N N . ASP A 1 213 ? -18.775 -12.291 3.765 1.00 67.25 213 ASP A N 1
ATOM 1652 C CA . ASP A 1 213 ? -18.620 -11.368 2.635 1.00 67.25 213 ASP A CA 1
ATOM 1653 C C . ASP A 1 213 ? -18.345 -9.931 3.106 1.00 67.25 213 ASP A C 1
ATOM 1655 O O . ASP A 1 213 ? -17.593 -9.172 2.480 1.00 67.25 213 ASP A O 1
ATOM 1659 N N . ALA A 1 214 ? -18.936 -9.541 4.240 1.00 70.38 214 ALA A N 1
ATOM 1660 C CA . ALA A 1 214 ? -18.736 -8.222 4.811 1.00 70.38 214 ALA A CA 1
ATOM 1661 C C . ALA A 1 214 ? -17.330 -8.025 5.392 1.00 70.38 214 ALA A C 1
ATOM 1663 O O . ALA A 1 214 ? -16.757 -6.935 5.261 1.00 70.38 214 ALA A O 1
ATOM 1664 N N . GLU A 1 215 ? -16.748 -9.068 5.988 1.00 74.44 215 GLU A N 1
ATOM 1665 C CA . GLU A 1 215 ? -15.425 -9.009 6.614 1.00 74.44 215 GLU A CA 1
ATOM 1666 C C . GLU A 1 215 ? -14.304 -8.707 5.601 1.00 74.44 215 GLU A C 1
ATOM 1668 O O . GLU A 1 215 ? -13.343 -7.995 5.918 1.00 74.44 215 GLU A O 1
ATOM 1673 N N . GLU A 1 216 ? -14.424 -9.177 4.353 1.00 76.12 216 GLU A N 1
ATOM 1674 C CA . GLU A 1 216 ? -13.406 -8.928 3.324 1.00 76.12 216 GLU A CA 1
ATOM 1675 C C . GLU A 1 216 ? -13.373 -7.454 2.873 1.00 76.12 216 GLU A C 1
ATOM 1677 O O . GLU A 1 216 ? -12.299 -6.892 2.597 1.00 76.12 216 GLU A O 1
ATOM 1682 N N . ILE A 1 217 ? -14.538 -6.804 2.818 1.00 80.31 217 ILE A N 1
ATOM 1683 C CA . ILE A 1 217 ? -14.702 -5.502 2.161 1.00 80.31 217 ILE A CA 1
ATOM 1684 C C . ILE A 1 217 ? -14.638 -4.331 3.154 1.00 80.31 217 ILE A C 1
ATOM 1686 O O . ILE A 1 217 ? -14.139 -3.261 2.784 1.00 80.31 217 ILE A O 1
ATOM 1690 N N . GLU A 1 218 ? -15.027 -4.514 4.422 1.00 81.12 218 GLU A N 1
ATOM 1691 C CA . GLU A 1 218 ? -15.158 -3.430 5.420 1.00 81.12 218 GLU A CA 1
ATOM 1692 C C . GLU A 1 218 ? -13.893 -2.556 5.574 1.00 81.12 218 GLU A C 1
ATOM 1694 O O . GLU A 1 218 ? -13.969 -1.335 5.746 1.00 81.12 218 GLU A O 1
ATOM 1699 N N . HIS A 1 219 ? -12.702 -3.155 5.436 1.00 83.62 219 HIS A N 1
ATOM 1700 C CA . HIS A 1 219 ? -11.409 -2.469 5.589 1.00 83.62 219 HIS A CA 1
ATOM 1701 C C . HIS A 1 219 ? -11.008 -1.632 4.374 1.00 83.62 219 HIS A C 1
ATOM 1703 O O . HIS A 1 219 ? -10.052 -0.843 4.453 1.00 83.62 219 HIS A O 1
ATOM 1709 N N . VAL A 1 220 ? -11.683 -1.850 3.245 1.00 83.81 220 VAL A N 1
ATOM 1710 C CA . VAL A 1 220 ? -11.420 -1.227 1.943 1.00 83.81 220 VAL A CA 1
ATOM 1711 C C . VAL A 1 220 ? -12.413 -0.100 1.654 1.00 83.81 220 VAL A C 1
ATOM 1713 O O . VAL A 1 220 ? -12.086 0.787 0.864 1.00 83.81 220 VAL A O 1
ATOM 1716 N N . LEU A 1 221 ? -13.569 -0.081 2.325 1.00 82.00 221 LEU A N 1
ATOM 1717 C CA . LEU A 1 221 ? -14.564 0.982 2.193 1.00 82.00 221 LEU A CA 1
ATOM 1718 C C . LEU A 1 221 ? -13.960 2.340 2.585 1.00 82.00 221 LEU A C 1
ATOM 1720 O O . LEU A 1 221 ? -13.596 2.587 3.738 1.00 82.00 221 LEU A O 1
ATOM 1724 N N . GLY A 1 222 ? -13.815 3.220 1.593 1.00 84.56 222 GLY A N 1
ATOM 1725 C CA . GLY A 1 222 ? -13.422 4.609 1.810 1.00 84.56 222 GLY A CA 1
ATOM 1726 C C . GLY A 1 222 ? -14.567 5.416 2.422 1.00 84.56 222 GLY A C 1
ATOM 1727 O O . GLY A 1 222 ? -15.732 5.093 2.210 1.00 84.56 222 GLY A O 1
ATOM 1728 N N . GLU A 1 223 ? -14.242 6.500 3.129 1.00 86.12 223 GLU A N 1
ATOM 1729 C CA . GLU A 1 223 ? -15.233 7.377 3.784 1.00 86.12 223 GLU A CA 1
ATOM 1730 C C . GLU A 1 223 ? -16.314 7.895 2.816 1.00 86.12 223 GLU A C 1
ATOM 1732 O O . GLU A 1 223 ? -17.458 8.087 3.213 1.00 86.12 223 GLU A O 1
ATOM 1737 N N . ASP A 1 224 ? -15.981 8.096 1.537 1.00 86.88 224 ASP A N 1
ATOM 1738 C CA . ASP A 1 224 ? -16.949 8.532 0.523 1.00 86.88 224 ASP A CA 1
ATOM 1739 C C . ASP A 1 224 ? -17.994 7.456 0.204 1.00 86.88 224 ASP A C 1
ATOM 1741 O O . ASP A 1 224 ? -19.177 7.772 0.103 1.00 86.88 224 ASP A O 1
ATOM 1745 N N . ILE A 1 225 ? -17.570 6.191 0.106 1.00 88.31 225 ILE A N 1
ATOM 1746 C CA . ILE A 1 225 ? -18.477 5.055 -0.115 1.00 88.31 225 ILE A CA 1
ATOM 1747 C C . ILE A 1 225 ? -19.346 4.859 1.122 1.00 88.31 225 ILE A C 1
ATOM 1749 O O . ILE A 1 225 ? -20.550 4.691 0.995 1.00 88.31 225 ILE A O 1
ATOM 1753 N N . VAL A 1 226 ? -18.765 4.955 2.320 1.00 88.31 226 VAL A N 1
ATOM 1754 C CA . VAL A 1 226 ? -19.523 4.851 3.575 1.00 88.31 226 VAL A CA 1
ATOM 1755 C C . VAL A 1 226 ? -20.602 5.933 3.650 1.00 88.31 226 VAL A C 1
ATOM 1757 O O . VAL A 1 226 ? -21.758 5.618 3.904 1.00 88.31 226 VAL A O 1
ATOM 1760 N N . ARG A 1 227 ? -20.272 7.191 3.329 1.00 87.50 227 ARG A N 1
ATOM 1761 C CA . ARG A 1 227 ? -21.265 8.277 3.250 1.00 87.50 227 ARG A CA 1
ATOM 1762 C C . ARG A 1 227 ? -22.348 8.022 2.203 1.00 87.50 227 ARG A C 1
ATOM 1764 O O . ARG A 1 227 ? -23.487 8.442 2.385 1.00 87.50 227 ARG A O 1
ATOM 1771 N N . GLN A 1 228 ? -21.996 7.394 1.084 1.00 87.88 228 GLN A N 1
ATOM 1772 C CA . GLN A 1 228 ? -22.969 7.016 0.065 1.00 87.88 228 GLN A CA 1
ATOM 1773 C C . GLN A 1 228 ? -23.903 5.909 0.571 1.00 87.88 228 GLN A C 1
ATOM 1775 O O . GLN A 1 228 ? -25.110 6.033 0.380 1.00 87.88 228 GLN A O 1
ATOM 1780 N N . LEU A 1 229 ? -23.367 4.896 1.261 1.00 88.31 229 LEU A N 1
ATOM 1781 C CA . LEU A 1 229 ? -24.147 3.829 1.892 1.00 88.31 229 LEU A CA 1
ATOM 1782 C C . LEU A 1 229 ? -25.123 4.396 2.923 1.00 88.31 229 LEU A C 1
ATOM 1784 O O . LEU A 1 229 ? -26.298 4.060 2.889 1.00 88.31 229 LEU A O 1
ATOM 1788 N N . GLU A 1 230 ? -24.680 5.317 3.781 1.00 89.25 230 GLU A N 1
ATOM 1789 C CA . GLU A 1 230 ? -25.563 5.970 4.757 1.00 89.25 230 GLU A CA 1
ATOM 1790 C C . GLU A 1 230 ? -26.734 6.695 4.097 1.00 89.25 230 GLU A C 1
ATOM 1792 O O . GLU A 1 230 ? -27.867 6.560 4.54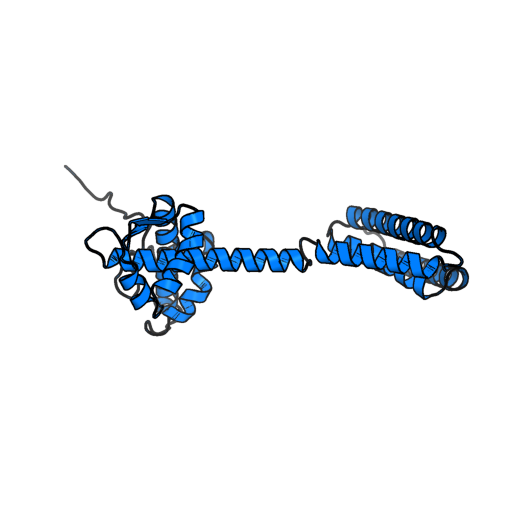3 1.00 89.25 230 GLU A O 1
ATOM 1797 N N . ARG A 1 231 ? -26.480 7.431 3.007 1.00 88.38 231 ARG A N 1
ATOM 1798 C CA . ARG A 1 231 ? -27.545 8.119 2.262 1.00 88.38 231 ARG A CA 1
ATOM 1799 C C . ARG A 1 231 ? -28.505 7.146 1.590 1.00 88.38 231 ARG A C 1
ATOM 1801 O O . ARG A 1 231 ? -29.696 7.418 1.548 1.00 88.38 231 ARG A O 1
ATOM 1808 N N . GLN A 1 232 ? -27.994 6.050 1.032 1.00 87.94 232 GLN A N 1
ATOM 1809 C CA . GLN A 1 232 ? -28.823 5.034 0.380 1.00 87.94 232 GLN A CA 1
ATOM 1810 C C . GLN A 1 232 ? -29.686 4.267 1.383 1.00 87.94 232 GLN A C 1
ATOM 1812 O O . GLN A 1 232 ? -30.810 3.899 1.063 1.00 87.94 232 GLN A O 1
ATOM 1817 N N . LEU A 1 233 ? -29.174 4.056 2.595 1.00 86.81 233 LEU A N 1
ATOM 1818 C CA . LEU A 1 233 ? -29.856 3.335 3.668 1.00 86.81 233 LEU A CA 1
ATOM 1819 C C . LEU A 1 233 ? -30.721 4.233 4.567 1.00 86.81 233 LEU A C 1
ATOM 1821 O O . LEU A 1 233 ? -31.260 3.728 5.551 1.00 86.81 233 LEU A O 1
ATOM 1825 N N . ASP A 1 234 ? -30.849 5.519 4.223 1.00 87.38 234 ASP A N 1
ATOM 1826 C CA . ASP A 1 234 ? -31.593 6.549 4.961 1.00 87.38 234 ASP A CA 1
ATOM 1827 C C . ASP A 1 234 ? -31.139 6.722 6.424 1.00 87.38 234 ASP A C 1
ATOM 1829 O O . ASP A 1 234 ? -31.938 6.693 7.352 1.00 87.38 234 ASP A O 1
ATOM 1833 N N . TYR A 1 235 ? -29.825 6.876 6.631 1.00 86.00 235 TYR A N 1
ATOM 1834 C CA . TYR A 1 235 ? -29.185 7.115 7.938 1.00 86.00 235 TYR A CA 1
ATOM 1835 C C . TYR A 1 235 ? -29.641 6.146 9.048 1.00 86.00 235 TYR A C 1
ATOM 1837 O O . TYR A 1 235 ? -30.230 6.559 10.046 1.00 86.00 235 TYR A O 1
ATOM 1845 N N . PRO A 1 236 ? -29.360 4.843 8.896 1.00 87.19 236 PRO A N 1
ATOM 1846 C CA . PRO A 1 236 ? -29.842 3.825 9.819 1.00 87.19 236 PRO A CA 1
ATOM 1847 C C . PRO A 1 236 ? -29.140 3.900 11.183 1.00 87.19 236 PRO A C 1
ATOM 1849 O O . PRO A 1 236 ? -27.915 3.961 11.253 1.00 87.19 236 PRO A O 1
ATOM 1852 N N . A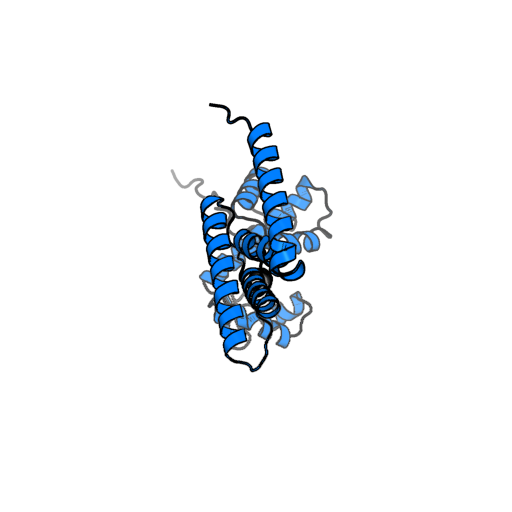SP A 1 237 ? -29.909 3.784 12.268 1.00 86.38 237 ASP A N 1
ATOM 1853 C CA . ASP A 1 237 ? -29.371 3.728 13.638 1.00 86.38 237 ASP A CA 1
ATOM 1854 C C . ASP A 1 237 ? -28.974 2.309 14.085 1.00 86.38 237 ASP A C 1
ATOM 1856 O O . ASP A 1 237 ? -28.234 2.142 15.058 1.00 86.38 237 ASP A O 1
ATOM 1860 N N . THR A 1 238 ? -29.474 1.268 13.408 1.00 86.62 238 THR A N 1
ATOM 1861 C CA . THR A 1 238 ? -29.272 -0.143 13.782 1.00 86.62 238 THR A CA 1
ATOM 1862 C C . THR A 1 238 ? -28.883 -1.021 12.595 1.00 86.62 238 THR A C 1
ATOM 1864 O O . THR A 1 238 ? -29.258 -0.750 11.454 1.00 86.62 238 THR A O 1
ATOM 1867 N N . ASP A 1 239 ? -28.097 -2.060 12.875 1.00 84.69 239 ASP A N 1
ATOM 1868 C CA . ASP A 1 239 ? -27.728 -3.114 11.927 1.00 84.69 239 ASP A CA 1
ATOM 1869 C C . ASP A 1 239 ? -28.860 -4.163 11.773 1.00 84.69 239 ASP A C 1
ATOM 1871 O O . ASP A 1 239 ? -29.841 -4.123 12.526 1.00 84.69 239 ASP A O 1
ATOM 1875 N N . PRO A 1 240 ? -28.769 -5.117 10.820 1.00 80.62 240 PRO A N 1
ATOM 1876 C CA . PRO A 1 240 ? -29.787 -6.160 10.621 1.00 80.62 240 PRO A CA 1
ATOM 1877 C C . PRO A 1 240 ? -30.055 -7.037 11.851 1.00 80.62 240 PRO A C 1
ATOM 1879 O O . PRO A 1 240 ? -31.098 -7.681 11.937 1.00 80.62 240 PRO A O 1
ATOM 1882 N N . HIS A 1 241 ? -29.123 -7.061 12.806 1.00 79.50 241 HIS A N 1
ATOM 1883 C CA . HIS A 1 241 ? -29.199 -7.835 14.041 1.00 79.50 241 HIS A CA 1
ATOM 1884 C C . HIS A 1 241 ? -29.662 -6.990 15.242 1.00 79.50 241 HIS A C 1
ATOM 1886 O O . HIS A 1 241 ? -29.651 -7.474 16.376 1.00 79.50 241 HIS A O 1
ATOM 1892 N N . GLY A 1 242 ? -30.066 -5.735 15.016 1.00 78.62 242 GLY A N 1
ATOM 1893 C CA . GLY A 1 242 ? -30.592 -4.831 16.037 1.00 78.62 242 GLY A CA 1
ATOM 1894 C C . GLY A 1 242 ? -29.535 -4.171 16.928 1.00 78.62 242 GLY A C 1
ATOM 1895 O O . GLY A 1 242 ? -29.889 -3.582 17.951 1.00 78.62 242 GLY A O 1
ATOM 1896 N N . ARG A 1 243 ? -28.242 -4.238 16.585 1.00 84.25 243 ARG A N 1
ATOM 1897 C CA . ARG A 1 243 ? -27.188 -3.518 17.321 1.00 84.25 243 ARG A CA 1
ATOM 1898 C C . ARG A 1 243 ? -27.021 -2.108 16.763 1.00 84.25 243 ARG A C 1
ATOM 1900 O O . ARG A 1 243 ? -27.211 -1.872 15.574 1.00 84.25 243 ARG A O 1
ATOM 1907 N N . ARG A 1 244 ? -26.641 -1.154 17.616 1.00 86.19 244 ARG A N 1
ATOM 1908 C CA . ARG A 1 244 ? -26.520 0.262 17.224 1.00 86.19 244 ARG A CA 1
ATOM 1909 C C . ARG A 1 244 ? -25.348 0.492 16.280 1.00 86.19 244 ARG A C 1
ATOM 1911 O O . ARG A 1 244 ? -24.265 -0.016 16.535 1.00 86.19 244 ARG A O 1
ATOM 1918 N N . ILE A 1 245 ? -25.506 1.312 15.252 1.00 86.19 245 ILE A N 1
ATOM 1919 C CA . ILE A 1 245 ? -24.398 1.707 14.376 1.00 86.19 245 ILE A CA 1
ATOM 1920 C C . ILE A 1 245 ? -23.608 2.843 15.056 1.00 86.19 245 ILE A C 1
ATOM 1922 O O . ILE A 1 245 ? -24.173 3.911 15.294 1.00 86.19 245 ILE A O 1
ATOM 1926 N N . PRO A 1 246 ? -22.317 2.652 15.404 1.00 82.19 246 PRO A N 1
ATOM 1927 C CA . PRO A 1 246 ? -21.530 3.695 16.062 1.00 82.19 246 PRO A CA 1
ATOM 1928 C C . PRO A 1 246 ? -21.346 4.912 15.151 1.00 82.19 246 PRO A C 1
ATOM 1930 O O . PRO A 1 246 ? -21.233 4.759 13.938 1.00 82.19 246 PRO A O 1
ATOM 1933 N N . GLY A 1 247 ? -21.260 6.117 15.717 1.00 70.75 247 GLY A N 1
ATOM 1934 C CA . GLY A 1 247 ? -20.898 7.331 14.972 1.00 70.75 247 GLY A CA 1
ATOM 1935 C C . GLY A 1 247 ? -21.992 7.943 14.089 1.00 70.75 247 GLY A C 1
ATOM 1936 O O . GLY A 1 247 ? -21.731 8.965 13.450 1.00 70.75 247 GLY A O 1
ATOM 1937 N N . VAL A 1 248 ? -23.207 7.385 14.068 1.00 59.22 248 VAL A N 1
ATOM 1938 C CA . VAL A 1 248 ? -24.380 8.127 13.587 1.00 59.22 248 VAL A CA 1
ATOM 1939 C C . VAL A 1 248 ? -24.599 9.262 14.581 1.00 59.22 248 VAL A C 1
ATOM 1941 O O . VAL A 1 248 ? -24.754 9.021 15.779 1.00 59.22 248 VAL A O 1
ATOM 1944 N N . GLN A 1 249 ? -24.535 10.512 14.115 1.00 47.59 249 GLN A N 1
ATOM 1945 C CA . GLN A 1 249 ? -24.985 11.630 14.934 1.00 47.59 249 GLN A CA 1
ATOM 1946 C C . GLN A 1 249 ? -26.465 11.386 15.191 1.00 47.59 249 GLN A C 1
ATOM 1948 O O . GLN A 1 249 ? -27.283 11.590 14.297 1.00 47.59 249 GLN A O 1
ATOM 1953 N N . THR A 1 250 ? -26.801 10.919 16.390 1.00 38.50 250 THR A N 1
ATOM 1954 C CA . THR A 1 250 ? -28.178 10.917 16.855 1.00 38.50 250 THR A CA 1
ATOM 1955 C C . THR A 1 250 ? -28.701 12.328 16.651 1.00 38.50 250 THR A C 1
ATOM 1957 O O . THR A 1 250 ? -28.232 13.275 17.286 1.00 38.50 250 THR A O 1
ATOM 1960 N N . SER A 1 251 ? -29.660 12.470 15.743 1.00 34.44 251 SER A N 1
ATOM 1961 C CA . SER A 1 251 ? -30.547 13.620 15.661 1.00 34.44 251 SER A CA 1
ATOM 1962 C C . SER A 1 251 ? -31.387 13.656 16.947 1.00 34.44 251 SER A C 1
ATOM 1964 O O . SER A 1 251 ? -32.578 13.369 16.949 1.00 34.44 251 SER A O 1
ATOM 1966 N N . SER A 1 252 ? -30.755 13.960 18.078 1.00 33.81 252 SER A N 1
ATOM 1967 C CA . SER A 1 252 ? -31.389 14.173 19.378 1.00 33.81 252 SER A CA 1
ATOM 1968 C C . SER A 1 252 ? -31.186 15.624 19.809 1.00 33.81 252 SER A C 1
ATOM 1970 O O . SER A 1 252 ? -30.718 15.912 20.908 1.00 33.81 252 SER A O 1
ATOM 1972 N N . ALA A 1 253 ? -31.536 16.542 18.910 1.00 32.78 253 ALA A N 1
ATOM 1973 C CA . ALA A 1 253 ? -31.903 17.911 19.249 1.00 32.78 253 ALA A CA 1
ATOM 1974 C C . ALA A 1 253 ? -33.358 18.154 18.810 1.00 32.78 253 ALA A C 1
ATOM 1976 O O . ALA A 1 253 ? -33.667 19.112 18.111 1.00 32.78 253 ALA A O 1
ATOM 1977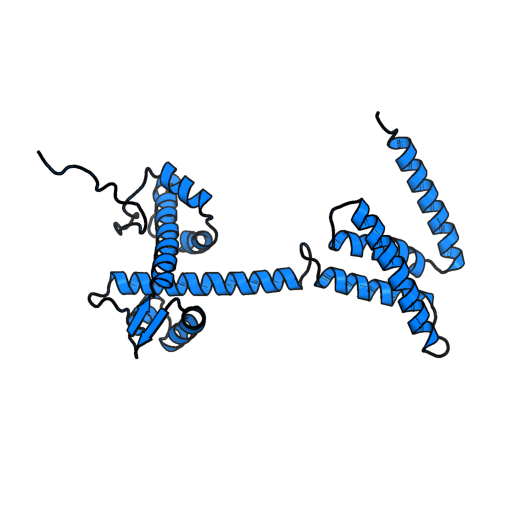 N N . GLY A 1 254 ? -34.242 17.225 19.177 1.00 37.28 254 GLY A N 1
ATOM 1978 C CA . GLY A 1 254 ? -35.672 17.472 19.260 1.00 37.28 254 GLY A CA 1
ATOM 1979 C C . GLY A 1 254 ? -36.010 17.865 20.694 1.00 37.28 254 GLY A C 1
ATOM 1980 O O . GLY A 1 254 ? -35.810 17.074 21.608 1.00 37.28 254 GLY A O 1
ATOM 1981 N N . GLU A 1 255 ? -36.513 19.087 20.841 1.00 40.28 255 GLU A N 1
ATOM 1982 C CA . GLU A 1 255 ? -37.584 19.429 21.782 1.00 40.28 255 GLU A CA 1
ATOM 1983 C C . GLU A 1 255 ? -37.278 19.360 23.291 1.00 40.28 255 GLU A C 1
ATOM 1985 O O . GLU A 1 255 ? -37.519 18.383 23.993 1.00 40.28 255 GLU A O 1
ATOM 1990 N N . GLY A 1 256 ? -36.878 20.515 23.817 1.00 31.91 256 GLY A N 1
ATOM 1991 C CA . GLY A 1 256 ? -37.142 20.959 25.184 1.00 31.91 256 GLY A CA 1
ATOM 1992 C C . GLY A 1 256 ? -36.851 22.460 25.224 1.00 31.91 256 GLY A C 1
ATOM 1993 O O . GLY A 1 256 ? -35.794 22.879 24.776 1.00 31.91 256 GLY A O 1
ATOM 1994 N N . SER A 1 257 ? -37.708 23.363 25.672 1.00 36.31 257 SER A N 1
ATOM 1995 C CA . SER A 1 257 ? -38.979 23.298 26.378 1.00 36.31 257 SER A CA 1
ATOM 1996 C C . SER A 1 257 ? -39.644 24.673 26.187 1.00 36.31 257 SER A C 1
ATOM 1998 O O . SER A 1 257 ? -38.970 25.626 25.791 1.00 36.31 257 SER A O 1
ATOM 2000 N N . ALA A 1 258 ? -40.950 24.718 26.451 1.00 37.22 258 ALA A N 1
ATOM 2001 C CA . ALA A 1 258 ? -41.838 25.883 26.492 1.00 37.22 258 ALA A CA 1
ATOM 2002 C C . ALA A 1 258 ? -41.254 27.170 27.104 1.00 37.22 258 ALA A C 1
ATOM 2004 O O . ALA A 1 258 ? -40.421 27.062 28.034 1.00 37.22 258 ALA A O 1
#

pLDDT: mean 85.94, std 12.41, range [31.91, 96.06]

Foldseek 3Di:
DDDPVVVVVVVVVVVLVVVLVVVCVVQHNVLSVLLVPLLLLLLVLADPDPVSSVVSSVVLSVQLLVQLQVVQVVDPPRRSRVSSSVSSVVSSVVSQCPRCPRHPVNVVVVVVVLVLLLLLLVLLLLQVVQCVVDPPQWGFLVSSCVVVVHDSVVSVVSCVSCVVVQQWDDDPRTIHGDPNVNVSNLLLQLLLQLQLQCCVPPVVDPSVPSNVVSSVCSSVDDPVNSVVSCVVSVNDQAGPVRHGRGPRPPPPPDDDDD